Protein 7OOF (pdb70)

Sequence (226 aa):
FYTAPSTESKFTEVLSKAKLQYPTSTTVAFADDLLDGYAASYFYYLTSDLYMQFQVAGSSQRSELREMETSGDEAAWDCTGSTAHVASSAQIAIPVQEDGIEEVTILQVHDSDVTPVLRISWVSSSSITIDGVTSEDVVLATIRNGIDDSTATKTVLQAHTTSRTEFNINVQNNSSKLSITVDGTTELDEADDISQFDGSTCYFKAGAYNNNPTDTSANARIKMMYELEEWVDHH

InterPro domains:
  IPR013320 Concanavalin A-like lectin/glucanase domain superfamily [SSF49899] (37-242)
  IPR014895 Alginate lyase 2 [PF08787] (36-241)

Structure (mmCIF, N/CA/C/O backbone):
data_7OOF
#
_entry.id   7OOF
#
_cell.length_a   34.810
_cell.length_b   81.110
_cell.length_c   80.690
_cell.angle_alpha   90.000
_cell.angle_beta   90.000
_cell.angle_gamma   90.000
#
_symmetry.space_group_name_H-M   'P 21 21 21'
#
loop_
_entity.id
_entity.type
_entity.pdbx_description
1 polymer 'Alginate lyase (PL7)'
2 branched 'beta-D-mannopyranuronic acid-(1-4)-beta-D-mannopyranuronic acid-(1-4)-beta-D-mannopyranuronic acid'
3 non-polymer 'alpha-D-mannopyranuronic acid'
4 non-polymer 'TETRAETHYLENE GLYCOL'
5 water water
#
loop_
_atom_site.group_PDB
_atom_site.id
_atom_site.type_symbol
_atom_site.label_atom_id
_atom_site.label_alt_id
_atom_site.label_comp_id
_atom_site.label_asym_id
_atom_site.label_entity_id
_atom_site.label_seq_id
_atom_site.pdbx_PDB_ins_code
_atom_site.Cartn_x
_atom_site.Cartn_y
_atom_site.Cartn_z
_atom_site.occupancy
_atom_site.B_iso_or_equiv
_atom_site.auth_seq_id
_atom_site.auth_comp_id
_atom_site.auth_asym_id
_atom_site.auth_atom_id
_atom_site.pdbx_PDB_model_num
ATOM 1 N N . PHE A 1 2 ? -17.02809 15.61426 21.68839 1.000 67.69269 0 PHE A N 1
AT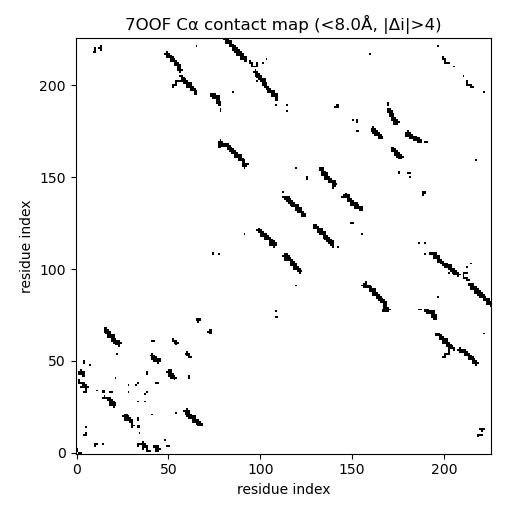OM 2 C CA . PHE A 1 2 ? -15.74633 15.43689 22.36296 1.000 58.82464 0 PHE A CA 1
ATOM 3 C C . PHE A 1 2 ? -14.74926 14.68258 21.48533 1.000 38.56987 0 PHE A C 1
ATOM 4 O O . PHE A 1 2 ? -13.82672 14.04786 21.99931 1.000 57.34131 0 PHE A O 1
ATOM 20 N N . TYR A 1 3 ? -14.92882 14.74178 20.16606 1.000 33.74188 23 TYR A N 1
ATOM 21 C CA . TYR A 1 3 ? -14.04375 14.05572 19.23670 1.000 28.07272 23 TYR A CA 1
ATOM 22 C C . TYR A 1 3 ? -12.98649 15.01493 18.70507 1.000 25.21319 23 TYR A C 1
ATOM 23 O O . TYR A 1 3 ? -13.28249 16.16733 18.36665 1.000 31.72833 23 TYR A O 1
ATOM 41 N N . THR A 1 4 ? -11.74735 14.52856 18.64079 1.000 21.51940 24 THR A N 1
ATOM 42 C CA . THR A 1 4 ? -10.63957 15.30150 18.09527 1.000 19.75168 24 THR A CA 1
ATOM 43 C C . THR A 1 4 ? -10.62429 15.13772 16.58463 1.000 19.46718 24 THR A C 1
AT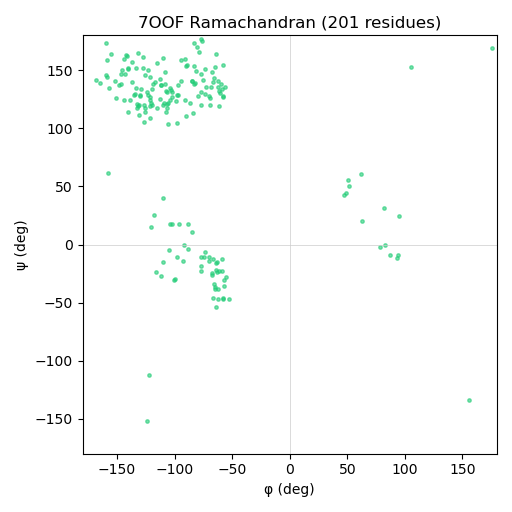OM 44 O O . THR A 1 4 ? -10.84854 14.03953 16.05659 1.000 17.46017 24 THR A O 1
ATOM 55 N N . ALA A 1 5 ? -10.33466 16.22254 15.87929 1.000 18.04214 25 ALA A N 1
ATOM 56 C CA . ALA A 1 5 ? -10.39853 16.22070 14.42238 1.000 15.68160 25 ALA A CA 1
ATOM 57 C C . ALA A 1 5 ? -9.11903 15.65287 13.80654 1.000 15.07242 25 ALA A C 1
ATOM 58 O O . ALA A 1 5 ? -8.01528 16.01766 14.21361 1.000 16.11281 25 ALA A O 1
ATOM 65 N N . PRO A 1 6 ? -9.23562 14.82324 12.77016 1.000 14.81502 26 PRO A N 1
ATOM 66 C CA . PRO A 1 6 ? -8.03675 14.42975 12.01825 1.000 14.30509 26 PRO A CA 1
ATOM 67 C C . PRO A 1 6 ? -7.23282 15.60587 11.48416 1.000 15.89877 26 PRO A C 1
ATOM 68 O O . PRO A 1 6 ? -6.00593 15.49677 11.34590 1.000 14.28086 26 PRO A O 1
ATOM 79 N N . SER A 1 7 ? -7.87922 16.74616 11.20762 1.000 14.43307 27 SER A N 1
ATOM 80 C CA . SER A 1 7 ? -7.15923 17.90761 10.70340 1.000 16.02788 27 SER A CA 1
ATOM 81 C C . SER A 1 7 ? -6.14000 18.44898 11.69298 1.000 16.31843 27 SER A C 1
ATOM 82 O O . SER A 1 7 ? -5.30494 19.26841 11.30168 1.000 16.88829 27 SER A O 1
ATOM 90 N N . THR A 1 8 ? -6.19856 18.05223 12.96644 1.000 15.54989 28 THR A N 1
ATOM 91 C CA . THR A 1 8 ? -5.18400 18.50119 13.90438 1.000 17.41004 28 THR A CA 1
ATOM 92 C C . THR A 1 8 ? -3.81691 17.88984 13.64547 1.000 16.72722 28 THR A C 1
ATOM 93 O O . THR A 1 8 ? -2.84637 18.33522 14.26469 1.000 18.92867 28 THR A O 1
ATOM 104 N N . GLU A 1 9 ? -3.71425 16.88442 12.78381 1.000 17.21356 29 GLU A N 1
ATOM 105 C CA . GLU A 1 9 ? -2.43819 16.26926 12.44874 1.000 16.81522 29 GLU A CA 1
ATOM 106 C C . GLU A 1 9 ? -2.03007 16.70105 11.05031 1.000 15.48847 29 GLU A C 1
ATOM 107 O O . GLU A 1 9 ? -2.75091 16.43719 10.08726 1.000 16.03803 29 GLU A O 1
ATOM 119 N N . SER A 1 10 ? -0.87089 17.33652 10.93997 1.000 15.84480 30 SER A N 1
ATOM 120 C CA . SER A 1 10 ? -0.43609 17.83664 9.64404 1.000 16.37495 30 SER A CA 1
ATOM 121 C C . SER A 1 10 ? -0.24533 16.73083 8.61808 1.000 15.82152 30 SER A C 1
ATOM 122 O O . SER A 1 10 ? -0.30993 17.01723 7.41828 1.000 15.28775 30 SER A O 1
ATOM 130 N N . LYS A 1 11 ? -0.01827 15.48281 9.05050 1.000 14.00840 31 LYS A N 1
ATOM 131 C CA . LYS A 1 11 ? 0.13990 14.38827 8.10175 1.000 13.85976 31 LYS A CA 1
ATOM 132 C C . LYS A 1 11 ? -1.12820 14.15210 7.31234 1.000 14.09955 31 LYS A C 1
ATOM 133 O O . LYS A 1 11 ? -1.06110 13.49573 6.25902 1.000 14.76345 31 LYS A O 1
ATOM 152 N N . PHE A 1 12 ? -2.26550 14.68490 7.76559 1.000 12.80217 32 PHE A N 1
ATOM 153 C CA . PHE A 1 12 ? -3.51149 14.55267 7.01918 1.000 12.19821 32 PHE A CA 1
ATOM 154 C C . PHE A 1 12 ? -3.93639 15.82019 6.28901 1.000 13.16452 32 PHE A C 1
ATOM 155 O O . PHE A 1 12 ? -4.91791 15.77512 5.54541 1.000 12.68548 32 PHE A O 1
ATOM 172 N N . THR A 1 13 ? -3.23749 16.94479 6.44587 1.000 12.42248 33 THR A N 1
ATOM 173 C CA . THR A 1 13 ? -3.73190 18.18759 5.85519 1.000 13.34920 33 THR A CA 1
ATOM 174 C C . THR A 1 13 ? -3.90033 18.05281 4.35113 1.000 14.39974 33 THR A C 1
ATOM 175 O O . THR A 1 13 ? -4.92213 18.46888 3.78464 1.000 13.20321 33 THR A O 1
ATOM 186 N N . GLU A 1 14 ? -2.89818 17.50859 3.68017 1.000 12.67240 34 GLU A N 1
ATOM 187 C CA . GLU A 1 14 ? -2.94586 17.48018 2.22447 1.000 13.42776 34 GLU A CA 1
ATOM 188 C C . GLU A 1 14 ? -4.06249 16.57880 1.70779 1.000 12.41246 34 GLU A C 1
ATOM 189 O O . GLU A 1 14 ? -4.80674 16.97070 0.80199 1.000 13.13566 34 GLU A O 1
ATOM 201 N N . VAL A 1 15 ? -4.20379 15.36929 2.24967 1.000 12.15598 35 VAL A N 1
ATOM 202 C CA . VAL A 1 15 ? -5.25307 14.49591 1.74389 1.000 12.30694 35 VAL A CA 1
ATOM 203 C C . VAL A 1 15 ? -6.62748 15.07552 2.03688 1.000 11.65934 35 VAL A C 1
ATOM 204 O O . VAL A 1 15 ? -7.53717 14.97076 1.20768 1.000 12.46794 35 VAL A O 1
ATOM 217 N N . LEU A 1 16 ? -6.81240 15.68971 3.20639 1.000 11.57027 36 LEU A N 1
ATOM 218 C CA . LEU A 1 16 ? -8.10482 16.29136 3.52136 1.000 12.69044 36 LEU A CA 1
ATOM 219 C C . LEU A 1 16 ? -8.42265 17.45282 2.59933 1.000 12.41210 36 LEU A C 1
ATOM 220 O O . LEU A 1 16 ? -9.58864 17.65336 2.23357 1.000 12.98632 36 LEU A O 1
ATOM 236 N N . SER A 1 17 ? -7.40889 18.23457 2.21581 1.000 13.41887 37 SER A N 1
ATOM 237 C CA . SER A 1 17 ? -7.57655 19.29582 1.23514 1.000 12.69963 37 SER A CA 1
ATOM 238 C C . SER A 1 17 ? -7.97798 18.72796 -0.11414 1.000 13.38436 37 SER A C 1
ATOM 239 O O . SER A 1 17 ? -8.54213 19.44822 -0.94843 1.000 14.15399 37 SER A O 1
ATOM 247 N N . LYS A 1 18 ? -7.64778 17.45667 -0.35214 1.000 12.02845 38 LYS A N 1
ATOM 248 C CA . LYS A 1 18 ? -7.94006 16.73873 -1.58098 1.000 12.86925 38 LYS A CA 1
ATOM 249 C C . LYS A 1 18 ? -9.00056 15.66928 -1.35506 1.000 11.60499 38 LYS A C 1
ATOM 250 O O . LYS A 1 18 ? -8.93461 14.59273 -1.95577 1.000 12.21629 38 LYS A O 1
ATOM 269 N N . ALA A 1 19 ? -10.01380 15.97478 -0.55366 1.000 12.09652 39 ALA A N 1
ATOM 270 C CA . ALA A 1 19 ? -11.04669 14.99556 -0.26707 1.000 11.31880 39 ALA A CA 1
ATOM 271 C C . ALA A 1 19 ? -12.34269 15.67109 0.12325 1.000 11.99167 39 ALA A C 1
ATOM 272 O O . ALA A 1 19 ? -12.36464 16.84954 0.48838 1.000 13.20689 39 ALA A O 1
ATOM 279 N N . LYS A 1 20 ? -13.41508 14.89674 0.07301 1.000 12.73543 40 LYS A N 1
ATOM 280 C CA . LYS A 1 20 ? -14.63942 15.19368 0.79302 1.000 11.23009 40 LYS A CA 1
ATOM 281 C C . LYS A 1 20 ? -15.07718 13.90789 1.47569 1.000 13.44105 40 LYS A C 1
ATOM 282 O O . LYS A 1 20 ? -14.80210 12.81278 0.98080 1.000 13.89220 40 LYS A O 1
ATOM 301 N N . LEU A 1 21 ? -15.78346 14.04063 2.59061 1.000 12.48826 41 LEU A N 1
ATOM 302 C CA . LEU A 1 21 ? -16.22573 12.90559 3.39012 1.000 12.67662 41 LEU A CA 1
ATOM 303 C C . LEU A 1 21 ? -17.69462 12.62339 3.12228 1.000 12.62251 41 LEU A C 1
ATOM 304 O O . LEU A 1 21 ? -18.54763 13.51879 3.25433 1.000 13.67335 41 LEU A O 1
ATOM 320 N N . GLN A 1 22 ? -17.98928 11.37337 2.77073 1.000 13.52087 42 GLN A N 1
ATOM 321 C CA . GLN A 1 22 ? -19.33995 10.89016 2.53617 1.000 14.96947 42 GLN A CA 1
ATOM 322 C C . GLN A 1 22 ? -19.75777 9.99958 3.69839 1.000 1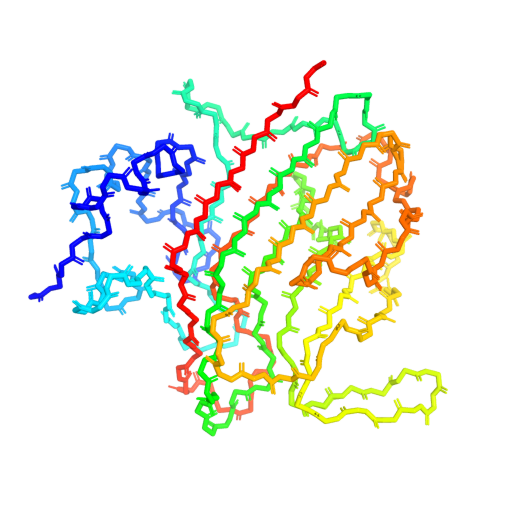5.96553 42 GLN A C 1
ATOM 323 O O . GLN A 1 22 ? -19.01748 9.08304 4.08417 1.000 15.92166 42 GLN A O 1
ATOM 337 N N . TYR A 1 23 ? -20.94871 10.25914 4.23912 1.000 15.23262 43 TYR A N 1
ATOM 338 C CA . TYR A 1 23 ? -21.50918 9.44966 5.32557 1.000 15.91009 43 TYR A CA 1
ATOM 339 C C . TYR A 1 23 ? -22.98919 9.76329 5.43255 1.000 19.42896 43 TYR A C 1
ATOM 340 O O . TYR A 1 23 ? -23.35619 10.94111 5.32608 1.000 20.89832 43 TYR A O 1
ATOM 358 N N . PRO A 1 24 ? -23.86234 8.77225 5.64565 1.000 19.10900 44 PRO A N 1
ATOM 359 C CA . PRO A 1 24 ? -23.59005 7.33253 5.65789 1.000 18.50827 44 PRO A CA 1
ATOM 360 C C . PRO A 1 24 ? -23.79965 6.70658 4.28976 1.000 21.01015 44 PRO A C 1
ATOM 361 O O . PRO A 1 24 ? -23.64199 5.50687 4.12651 1.000 21.13988 44 PRO A O 1
ATOM 372 N N . THR A 1 25 ? -24.19673 7.50856 3.30162 1.000 23.07142 45 THR A N 1
ATOM 373 C CA . THR A 1 25 ? -24.36057 7.01858 1.93679 1.000 25.15682 45 THR A CA 1
ATOM 374 C C . THR A 1 25 ? -23.48650 7.90058 1.06152 1.000 21.35058 45 THR A C 1
ATOM 375 O O . THR A 1 25 ? -22.49193 8.43360 1.54206 1.000 22.19415 45 THR A O 1
ATOM 386 N N . SER A 1 26 ? -23.85927 8.07543 -0.20444 1.000 26.47587 46 SER A N 1
ATOM 387 C CA . SER A 1 26 ? -23.02810 8.81479 -1.14650 1.000 27.03081 46 SER A CA 1
ATOM 388 C C . SER A 1 26 ? -23.05389 10.32381 -0.92347 1.000 29.31427 46 SER A C 1
ATOM 389 O O . SER A 1 26 ? -22.24226 11.02585 -1.52998 1.000 32.67585 46 SER A O 1
ATOM 397 N N . THR A 1 27 ? -23.95396 10.83435 -0.09065 1.000 24.21202 47 THR A N 1
ATOM 398 C CA . THR A 1 27 ? -24.06041 12.27453 0.11991 1.000 23.35052 47 THR A CA 1
ATOM 399 C C . THR A 1 27 ? -22.88587 12.80601 0.93936 1.000 22.10359 47 THR A C 1
ATOM 400 O O . THR A 1 27 ? -22.47054 12.21149 1.93735 1.000 18.91462 47 THR A O 1
ATOM 411 N N . THR A 1 28 ? -22.33234 13.93382 0.50436 1.000 17.43612 48 THR A N 1
ATOM 412 C CA . THR A 1 28 ? -21.21361 14.53908 1.21151 1.000 16.04039 48 THR A CA 1
ATOM 413 C C . THR A 1 28 ? -21.68027 15.19431 2.50699 1.000 17.92431 48 THR A C 1
ATOM 414 O O . THR A 1 28 ? -22.64790 15.96361 2.50768 1.000 19.90186 48 THR A O 1
ATOM 425 N N . VAL A 1 29 ? -21.00170 14.87305 3.61066 1.000 14.01790 49 VAL A N 1
ATOM 426 C CA . VAL A 1 29 ? -21.25104 15.53931 4.88297 1.000 15.31391 49 VAL A CA 1
ATOM 427 C C . VAL A 1 29 ? -20.21722 16.62317 5.14534 1.000 14.90446 49 VAL A C 1
ATOM 428 O O . VAL A 1 29 ? -20.53670 17.61711 5.80902 1.000 16.34953 49 VAL A O 1
ATOM 441 N N . ALA A 1 30 ? -18.99410 16.46737 4.64432 1.000 14.29020 50 ALA A N 1
ATOM 442 C CA . ALA A 1 30 ? -17.96516 17.47395 4.88767 1.000 14.56851 50 ALA A CA 1
ATOM 443 C C . ALA A 1 30 ? -17.08894 17.60384 3.65793 1.000 13.72509 50 ALA A C 1
ATOM 444 O O . ALA A 1 30 ? -16.49887 16.61910 3.19952 1.000 14.28388 50 ALA A O 1
ATOM 451 N N . PHE A 1 31 ? -16.98677 18.81402 3.14017 1.000 13.32011 51 PHE A N 1
ATOM 452 C CA . PHE A 1 31 ? -16.07851 19.14580 2.05814 1.000 13.22590 51 PHE A CA 1
ATOM 453 C C . PHE A 1 31 ? -14.68650 19.42915 2.62438 1.000 14.40965 51 PHE A C 1
ATOM 454 O O . PHE A 1 31 ? -14.47512 19.46218 3.84188 1.000 14.41637 51 PHE A O 1
ATOM 471 N N . ALA A 1 32 ? -13.72269 19.61740 1.72607 1.000 13.26045 52 ALA A N 1
ATOM 472 C CA . ALA A 1 32 ? -12.34587 19.82890 2.16525 1.000 13.73009 52 ALA A CA 1
ATOM 473 C C . ALA A 1 32 ? -12.26334 20.95042 3.19333 1.000 15.45684 52 ALA A C 1
ATOM 474 O O . ALA A 1 32 ? -11.59727 20.80305 4.22748 1.000 15.96759 52 ALA A O 1
ATOM 481 N N . ASP A 1 33 ? -12.91350 22.08790 2.93342 1.000 15.57145 53 ASP A N 1
ATOM 482 C CA . ASP A 1 33 ? -12.79695 23.20304 3.87936 1.000 15.84069 53 ASP A CA 1
ATOM 483 C C . ASP A 1 33 ? -13.36803 22.82733 5.24148 1.000 16.97863 53 ASP A C 1
ATOM 484 O O . ASP A 1 33 ? -12.80839 23.20416 6.28241 1.000 18.79081 53 ASP A O 1
ATOM 493 N N . ASP A 1 34 ? -14.47043 22.07853 5.25641 1.000 17.33063 54 ASP A N 1
ATOM 494 C CA . ASP A 1 34 ? -15.05219 21.60598 6.51142 1.000 15.75719 54 ASP A CA 1
ATOM 495 C C . ASP A 1 34 ? -14.07804 20.68755 7.23834 1.000 15.34840 54 ASP A C 1
ATOM 496 O O . ASP A 1 34 ? -13.88498 20.79871 8.45885 1.000 16.25585 54 ASP A O 1
ATOM 505 N N . LEU A 1 35 ? -13.49300 19.73882 6.51014 1.000 14.04681 55 LEU A N 1
ATOM 506 C CA . LEU A 1 35 ? -12.52259 18.81782 7.09983 1.000 13.86886 55 LEU A CA 1
ATOM 507 C C . LEU A 1 35 ? -11.34724 19.57448 7.70688 1.000 15.97018 55 LEU A C 1
ATOM 508 O O . LEU A 1 35 ? -10.92365 19.28214 8.83529 1.000 16.50107 55 LEU A O 1
ATOM 524 N N . LEU A 1 36 ? -10.80951 20.55122 6.97435 1.000 16.20034 56 LEU A N 1
ATOM 525 C CA . LEU A 1 36 ? -9.64561 21.29381 7.43466 1.000 15.86831 56 LEU A CA 1
ATOM 526 C C . LEU A 1 36 ? -9.97898 22.15609 8.63806 1.000 19.23197 56 LEU A C 1
ATOM 527 O O . LEU A 1 36 ? -9.07445 22.52097 9.40544 1.000 21.12925 56 LEU A O 1
ATOM 543 N N . ASP A 1 37 ? -11.24826 22.52762 8.80746 1.000 17.98858 57 ASP A N 1
ATOM 544 C CA . ASP A 1 37 ? -11.70858 23.34938 9.91825 1.000 19.14256 57 ASP A CA 1
ATOM 545 C C . ASP A 1 37 ? -12.09113 22.52672 11.13817 1.000 21.49541 57 ASP A C 1
ATOM 546 O O . ASP A 1 37 ? -12.79347 23.03358 12.01959 1.000 26.22238 57 ASP A O 1
ATOM 555 N N . GLY A 1 38 ? -11.64933 21.28518 11.21817 1.000 18.34009 58 GLY A N 1
ATOM 556 C CA . GLY A 1 38 ? -11.81183 20.50737 12.42316 1.000 21.71909 58 GLY A CA 1
ATOM 557 C C . GLY A 1 38 ? -13.02357 19.60962 12.45750 1.000 17.76042 58 GLY A C 1
ATOM 558 O O . GLY A 1 38 ? -13.49164 19.29558 13.55362 1.000 19.60982 58 GLY A O 1
ATOM 562 N N . TYR A 1 39 ? -13.55623 19.20136 11.31439 1.000 17.55172 59 TYR A N 1
ATOM 563 C CA . TYR A 1 39 ? -14.69523 18.29019 11.31308 1.000 17.30631 59 TYR A CA 1
ATOM 564 C C . TYR A 1 39 ? -14.33727 17.00620 12.04310 1.000 17.23469 59 TYR A C 1
ATOM 565 O O . TYR A 1 39 ? -13.29042 16.40131 11.78811 1.000 17.37038 59 TYR A O 1
ATOM 583 N N . ALA A 1 40 ? -15.23824 16.56807 12.91575 1.000 16.47224 60 ALA A N 1
ATOM 584 C CA . ALA A 1 40 ? -15.06361 15.33779 13.67048 1.000 18.43696 60 ALA A CA 1
ATOM 585 C C . ALA A 1 40 ? -16.42188 14.86088 14.15225 1.000 20.22552 60 ALA A C 1
ATOM 586 O O . ALA A 1 40 ? -17.27998 15.66419 14.52499 1.000 21.40680 60 ALA A O 1
ATOM 593 N N . ALA A 1 41 ? -16.59346 13.54650 14.17234 1.000 18.99698 61 ALA A N 1
ATOM 594 C CA . ALA A 1 41 ? -17.84275 12.91905 14.58535 1.000 20.19480 61 ALA A CA 1
ATOM 595 C C . ALA A 1 41 ? -17.52600 11.47764 14.96220 1.000 19.54063 61 ALA A C 1
ATOM 596 O O . ALA A 1 41 ? -16.41232 10.99612 14.73176 1.000 18.47332 61 ALA A O 1
ATOM 603 N N . SER A 1 42 ? -18.53159 10.77057 15.49632 1.000 20.26451 62 SER A N 1
ATOM 604 C CA . SER A 1 42 ? -18.31356 9.38608 15.90898 1.000 20.78393 62 SER A CA 1
ATOM 605 C C . SER A 1 42 ? -17.81639 8.54278 14.73973 1.000 19.03642 62 SER A C 1
ATOM 606 O O . SER A 1 42 ? -17.07230 7.57588 14.94479 1.000 21.02362 62 SER A O 1
ATOM 614 N N . TYR A 1 43 ? -18.22496 8.89086 13.52252 1.000 18.03526 63 TYR A N 1
ATOM 615 C CA . TYR A 1 43 ? -17.88509 8.14296 12.31748 1.000 17.64434 63 TYR A CA 1
ATOM 616 C C . TYR A 1 43 ? -16.57451 8.57821 11.67673 1.000 15.66666 63 TYR A C 1
ATOM 617 O O . TYR A 1 43 ? -16.15449 7.96383 10.68108 1.000 16.21819 63 TYR A O 1
ATOM 635 N N . PHE A 1 44 ? -15.91634 9.62033 12.20860 1.000 14.73385 64 PHE A N 1
ATOM 636 C CA . PHE A 1 44 ? -14.70004 10.17507 11.59608 1.000 14.28193 64 PHE A CA 1
ATOM 637 C C . PHE A 1 44 ? -13.98537 11.00847 12.65834 1.000 14.08849 64 PHE A C 1
ATOM 638 O O . PHE A 1 44 ? -14.37799 12.15479 12.90601 1.000 14.54365 64 PHE A O 1
ATOM 655 N N A TYR A 1 45 ? -12.94327 10.44153 13.26578 0.635 14.52740 65 TYR A N 1
ATOM 656 N N B TYR A 1 45 ? -12.94515 10.44659 13.27151 0.365 14.54577 65 TYR A N 1
ATOM 657 C CA A TYR A 1 45 ? -12.22446 11.18166 14.29484 0.635 14.98723 65 TYR A CA 1
ATOM 658 C CA B TYR A 1 45 ? -12.21313 11.20769 14.27732 0.365 15.02248 65 TYR A CA 1
ATOM 659 C C A TYR A 1 45 ? -10.81092 10.64681 14.45763 0.635 12.78752 65 TYR A C 1
ATOM 660 C C B TYR A 1 45 ? -10.79267 10.68154 14.40980 0.365 12.79636 65 TYR A C 1
ATOM 661 O O A TYR A 1 45 ? -10.46965 9.57325 13.95998 0.635 13.99848 65 TYR A O 1
ATOM 662 O O B TYR A 1 45 ? -10.42564 9.65526 13.83397 0.365 14.07884 65 TYR A O 1
ATOM 697 N N . LEU A 1 46 ? -9.99898 11.42067 15.17892 1.000 15.15791 66 LEU A N 1
ATOM 698 C CA . LEU A 1 46 ? -8.60498 11.10239 15.45030 1.000 14.47616 66 LEU A CA 1
ATOM 699 C C . LEU A 1 46 ? -8.49615 10.41681 16.80660 1.000 16.16574 66 LEU A C 1
ATOM 700 O O . LEU A 1 46 ? -8.93182 10.97006 17.82400 1.000 16.85554 66 LEU A O 1
ATOM 716 N N . THR A 1 47 ? -7.87874 9.23793 16.81964 1.000 15.23527 67 THR A N 1
ATOM 717 C CA . THR A 1 47 ? -7.67576 8.50511 18.06455 1.000 14.42329 67 THR A CA 1
ATOM 718 C C . THR A 1 47 ? -6.47656 9.06500 18.82425 1.000 15.76486 67 THR A C 1
ATOM 719 O O . THR A 1 47 ? -5.68737 9.85632 18.29634 1.000 15.62237 67 THR A O 1
ATOM 730 N N . SER A 1 48 ? -6.31816 8.61841 20.07664 1.000 16.98289 68 SER A N 1
ATOM 731 C CA . SER A 1 48 ? -5.27449 9.19272 20.92172 1.000 17.38791 68 SER A CA 1
ATOM 732 C C . SER A 1 48 ? -3.87558 8.84055 20.42699 1.000 16.88873 68 SER A C 1
ATOM 733 O O . SER A 1 48 ? -2.91949 9.57046 20.72461 1.000 19.81278 68 SER A O 1
ATOM 741 N N . ASP A 1 49 ? -3.72469 7.71789 19.71988 1.000 15.71466 69 ASP A N 1
ATOM 742 C CA . ASP A 1 49 ? -2.46734 7.33247 19.08111 1.000 15.55926 69 ASP A CA 1
ATOM 743 C C . ASP A 1 49 ? -2.39772 7.71711 17.59939 1.000 16.16123 69 ASP A C 1
ATOM 744 O O . ASP A 1 49 ? -1.56726 7.17768 16.86856 1.000 16.17591 69 ASP A O 1
ATOM 753 N N . LEU A 1 50 ? -3.25600 8.63410 17.16157 1.000 13.83284 70 LEU A N 1
ATOM 754 C CA . LEU A 1 50 ? -3.05982 9.42835 15.94732 1.000 14.42384 70 LEU A CA 1
ATOM 755 C C . LEU A 1 50 ? -3.47018 8.69428 14.67524 1.000 14.45400 70 LEU A C 1
ATOM 756 O O . LEU A 1 50 ? -2.93378 8.96540 13.58972 1.000 14.67099 70 LEU A O 1
ATOM 772 N N . TYR A 1 51 ? -4.46000 7.82368 14.78728 1.000 13.45149 71 TYR A N 1
ATOM 773 C CA . TYR A 1 51 ? -5.13766 7.25232 13.63125 1.000 12.64329 71 TYR A CA 1
ATOM 774 C C . TYR A 1 51 ? -6.39093 8.04071 13.28085 1.000 12.17846 71 TYR A C 1
ATOM 775 O O . TYR A 1 51 ? -7.12429 8.50075 14.15499 1.000 14.56045 71 TYR A O 1
ATOM 793 N N . MET A 1 52 ? -6.62383 8.19899 11.97813 1.000 13.11451 72 MET A N 1
ATOM 794 C CA . MET A 1 52 ? -7.89997 8.67496 11.47226 1.000 13.61120 72 MET A CA 1
ATOM 795 C C . MET A 1 52 ? -8.80980 7.46358 11.37683 1.000 13.35592 72 MET A C 1
ATOM 796 O O . MET A 1 52 ? -8.56096 6.54220 10.58473 1.000 14.06296 72 MET A O 1
ATOM 810 N N . GLN A 1 53 ? -9.85146 7.43846 12.20331 1.000 13.09807 73 GLN A N 1
ATOM 811 C CA . GLN A 1 53 ? -10.72945 6.28160 12.31005 1.000 13.28189 73 GLN A CA 1
ATOM 812 C C . GLN A 1 53 ? -12.07430 6.56268 11.65922 1.000 13.42860 73 GLN A C 1
ATOM 813 O O . GLN A 1 53 ? -12.71352 7.58147 11.94692 1.000 13.98001 73 GLN A O 1
ATOM 827 N N . PHE A 1 54 ? -12.50551 5.62259 10.83656 1.000 12.59822 74 PHE A N 1
ATOM 828 C CA . PHE A 1 54 ? -13.80544 5.60405 10.18645 1.000 13.07562 74 PHE A CA 1
ATOM 829 C C . PHE A 1 54 ? -14.65375 4.51120 10.81766 1.000 13.81634 74 PHE A C 1
ATOM 830 O O . PHE A 1 54 ? -14.16278 3.40984 11.05412 1.000 14.07824 74 PHE A O 1
ATOM 847 N N . GLN A 1 55 ? -15.93443 4.79501 11.05539 1.000 13.91987 75 GLN A N 1
ATOM 848 C CA . GLN A 1 55 ? -16.83116 3.81382 11.66419 1.000 15.58389 75 GLN A CA 1
ATOM 849 C C . GLN A 1 55 ? -18.24627 4.02111 11.13217 1.000 15.84825 75 GLN A C 1
ATOM 850 O O . GLN A 1 55 ? -18.70130 5.16333 11.02267 1.000 17.58325 75 GLN A O 1
ATOM 864 N N . VAL A 1 56 ? -18.94953 2.93011 10.81186 1.000 15.59407 76 VAL A N 1
ATOM 865 C CA . VAL A 1 56 ? -20.28683 3.02634 10.22899 1.000 16.23414 76 VAL A CA 1
ATOM 866 C C . VAL A 1 56 ? -21.01421 1.70607 10.45272 1.000 16.06676 76 VAL A C 1
ATOM 867 O O . VAL A 1 56 ? -20.40846 0.63275 10.41446 1.000 16.63089 76 VAL A O 1
ATOM 880 N N . ALA A 1 57 ? -22.32625 1.79340 10.65127 1.000 16.20769 77 ALA A N 1
ATOM 881 C CA . ALA A 1 57 ? -23.19378 0.63628 10.74992 1.000 17.39864 77 ALA A CA 1
ATOM 882 C C . ALA A 1 57 ? -24.17493 0.63628 9.58224 1.000 18.34015 77 ALA A C 1
ATOM 883 O O . ALA A 1 57 ? -24.47097 1.68275 8.97853 1.000 18.66074 77 ALA A O 1
ATOM 890 N N . GLY A 1 58 ? -24.67152 -0.55069 9.25481 1.000 17.38209 78 GLY A N 1
ATOM 891 C CA . GLY A 1 58 ? -25.74544 -0.66190 8.28235 1.000 18.92573 78 GLY A CA 1
ATOM 892 C C . GLY A 1 58 ? -25.26849 -1.18416 6.93088 1.000 17.01197 78 GLY A C 1
ATOM 893 O O . GLY A 1 58 ? -24.11602 -0.99405 6.52197 1.000 17.50303 78 GLY A O 1
ATOM 897 N N . SER A 1 59 ? -26.18563 -1.83129 6.21117 1.000 18.86969 79 SER A N 1
ATOM 898 C CA . SER A 1 59 ? -25.83370 -2.47690 4.95207 1.000 19.73886 79 SER A CA 1
ATOM 899 C C . SER A 1 59 ? -25.50355 -1.44662 3.88105 1.000 19.39996 79 SER A C 1
ATOM 900 O O . SER A 1 59 ? -26.29969 -0.54682 3.59527 1.000 18.81150 79 SER A O 1
ATOM 908 N N . SER A 1 60 ? -24.32711 -1.58333 3.27137 1.000 16.66365 80 SER A N 1
ATOM 909 C CA . SER A 1 60 ? -23.87047 -0.72276 2.19144 1.000 18.26880 80 SER A CA 1
ATOM 910 C C . SER A 1 60 ? -23.72485 0.71739 2.62218 1.000 17.97248 80 SER A C 1
ATOM 911 O O . SER A 1 60 ? -23.70301 1.60424 1.78095 1.000 21.08187 80 SER A O 1
ATOM 919 N N . GLN A 1 61 ? -23.60199 0.97235 3.91221 1.000 15.45853 81 GLN A N 1
ATOM 920 C CA . GLN A 1 61 ? -23.34337 2.31391 4.41100 1.000 15.66830 81 GLN A CA 1
ATOM 921 C C . GLN A 1 61 ? -21.84010 2.52621 4.51484 1.000 15.53943 81 GLN A C 1
ATOM 922 O O . GLN A 1 61 ? -21.05367 1.57449 4.56035 1.000 14.94098 81 GLN A O 1
ATOM 936 N N . ARG A 1 62 ? -21.43958 3.79372 4.54984 1.000 14.76625 82 ARG A N 1
ATOM 937 C CA . ARG A 1 62 ? -20.03774 4.14177 4.41842 1.000 14.18996 82 ARG A CA 1
ATOM 938 C C . ARG A 1 62 ? -19.70533 5.36573 5.26125 1.000 13.57160 82 ARG A C 1
ATOM 939 O O . ARG A 1 62 ? -20.55023 6.23047 5.51477 1.000 15.38298 82 ARG A O 1
ATOM 960 N N . SER A 1 63 ? -18.45492 5.40735 5.71255 1.000 12.41938 83 SER A N 1
ATOM 961 C CA . SER A 1 63 ? -17.79012 6.63395 6.13030 1.000 14.33657 83 SER A CA 1
ATOM 962 C C . SER A 1 63 ? -16.50416 6.65404 5.32226 1.000 13.94601 83 SER A C 1
ATOM 963 O O . SER A 1 63 ? -15.59410 5.87049 5.58898 1.000 12.69874 83 SER A O 1
ATOM 971 N N . GLU A 1 64 ? -16.43911 7.50412 4.29499 1.000 12.93845 84 GLU A N 1
ATOM 972 C CA . GLU A 1 64 ? -15.40797 7.36227 3.28396 1.000 12.40484 84 GLU A CA 1
ATOM 973 C C . GLU A 1 64 ? -14.98277 8.71403 2.74311 1.000 13.59903 84 GLU A C 1
ATOM 974 O O . GLU A 1 64 ? -15.82877 9.55882 2.44365 1.000 13.86716 84 GLU A O 1
ATOM 986 N N . LEU A 1 65 ? -13.67801 8.88170 2.56513 1.000 11.62040 85 LEU A N 1
ATOM 987 C CA . LEU A 1 65 ? -13.14155 10.01559 1.82638 1.000 11.30362 85 LEU A CA 1
ATOM 988 C C . LEU A 1 65 ? -13.15121 9.69716 0.33831 1.000 11.98993 85 LEU A C 1
ATOM 989 O O . LEU A 1 65 ? -12.86220 8.57247 -0.07762 1.000 12.51867 85 LEU A O 1
ATOM 1005 N N . ARG A 1 66 ? -13.48406 10.69814 -0.45091 1.000 11.78970 86 ARG A N 1
ATOM 1006 C CA . ARG A 1 66 ? -13.58151 10.62171 -1.90074 1.000 11.92456 86 ARG A CA 1
ATOM 1007 C C . ARG A 1 66 ? -12.61922 11.65519 -2.47393 1.000 12.01444 86 ARG A C 1
ATOM 1008 O O . ARG A 1 66 ? -12.67240 12.82999 -2.09773 1.000 11.74631 86 ARG A O 1
ATOM 1029 N N . GLU A 1 67 ? -11.73253 11.23517 -3.37108 1.000 11.52566 87 GLU A N 1
ATOM 1030 C CA . GLU A 1 67 ? -10.66586 12.09171 -3.88063 1.000 11.75975 87 GLU A CA 1
ATOM 1031 C C . GLU A 1 67 ? -11.20480 13.32351 -4.60527 1.000 11.98666 87 GLU A C 1
ATOM 1032 O O . GLU A 1 67 ? -12.07712 13.23707 -5.48110 1.000 12.17008 87 GLU A O 1
ATOM 1044 N N . MET A 1 68 ? -10.64447 14.47434 -4.25057 1.000 11.57263 88 MET A N 1
ATOM 1045 C CA . MET A 1 68 ? -10.96819 15.75808 -4.84675 1.000 12.30208 88 MET A CA 1
ATOM 1046 C C . MET A 1 68 ? -9.69702 16.46302 -5.31043 1.000 13.00892 88 MET A C 1
ATOM 1047 O O . MET A 1 68 ? -8.59787 16.16009 -4.85977 1.000 15.17190 88 MET A O 1
ATOM 1061 N N . GLU A 1 69 ? -9.86977 17.42930 -6.19958 1.000 14.17309 89 GLU A N 1
ATOM 1062 C CA . GLU A 1 69 ? -8.81193 18.36123 -6.56349 1.000 14.94821 89 GLU A CA 1
ATOM 1063 C C . GLU A 1 69 ? -8.89322 19.56759 -5.63162 1.000 16.28473 89 GLU A C 1
ATOM 1064 O O . GLU A 1 69 ? -9.96546 19.91082 -5.11837 1.000 15.92373 89 GLU A O 1
ATOM 1076 N N . THR A 1 70 ? -7.75056 20.22477 -5.43271 1.000 17.07770 90 THR A N 1
ATOM 1077 C CA . THR A 1 70 ? -7.73408 21.42655 -4.59846 1.000 18.57228 90 THR A CA 1
ATOM 1078 C C . THR A 1 70 ? -8.56711 22.55400 -5.19696 1.000 20.06113 90 THR A C 1
ATOM 1079 O O . THR A 1 70 ? -8.98265 23.45720 -4.46880 1.000 23.80213 90 THR A O 1
ATOM 1090 N N . SER A 1 71 ? -8.80806 22.53197 -6.50474 1.000 18.30232 91 SER A N 1
ATOM 1091 C CA . SER A 1 71 ? -9.67350 23.50716 -7.16179 1.000 22.57319 91 SER A CA 1
ATOM 1092 C C . SER A 1 71 ? -11.13251 23.38622 -6.74266 1.000 21.58626 91 SER A C 1
ATOM 1093 O O . SER A 1 71 ? -11.92178 24.27834 -7.07420 1.000 25.20800 91 SER A O 1
ATOM 1101 N N . GLY A 1 72 ? -11.50877 22.30439 -6.06119 1.000 20.01507 92 GLY A N 1
ATOM 1102 C CA . GLY A 1 72 ? -12.89031 21.97631 -5.79681 1.000 20.86552 92 GLY A CA 1
ATOM 1103 C C . GLY A 1 72 ? -13.52012 21.05923 -6.82254 1.000 19.47280 92 GLY A C 1
ATOM 1104 O O . GLY A 1 72 ? -14.66211 20.61661 -6.61776 1.000 20.04118 92 GLY A O 1
ATOM 1108 N N . ASP A 1 73 ? -12.85618 20.83301 -7.95051 1.000 19.54921 93 ASP A N 1
ATOM 1109 C CA . ASP A 1 73 ? -13.33140 19.84203 -8.91095 1.000 17.45120 93 ASP A CA 1
ATOM 1110 C C . ASP A 1 73 ? -13.23620 18.45044 -8.29294 1.000 16.68574 93 ASP A C 1
ATOM 1111 O O . ASP A 1 73 ? -12.30156 18.13363 -7.55194 1.000 15.85322 93 ASP A O 1
ATOM 1120 N N . GLU A 1 74 ? -14.21161 17.60283 -8.59776 1.000 15.50877 94 GLU A N 1
ATOM 1121 C CA . GLU A 1 74 ? -14.05849 16.19366 -8.30133 1.000 13.84235 94 GLU A CA 1
ATOM 1122 C C . GLU A 1 74 ? -12.88875 15.63913 -9.09278 1.000 14.01891 94 GLU A C 1
ATOM 1123 O O . GLU A 1 74 ? -12.67827 16.00008 -10.25528 1.000 15.87488 94 GLU A O 1
ATOM 1135 N N . ALA A 1 75 ? -12.12202 14.75846 -8.46758 1.000 12.86901 95 ALA A N 1
ATOM 1136 C CA . ALA A 1 75 ? -11.14950 14.00468 -9.23734 1.000 14.39320 95 ALA A CA 1
ATOM 1137 C C . ALA A 1 75 ? -11.88280 13.15595 -10.26509 1.000 13.76002 95 ALA A C 1
ATOM 1138 O O . ALA A 1 75 ? -12.88457 12.51795 -9.95133 1.000 14.09059 95 ALA A O 1
ATOM 1145 N N . ALA A 1 76 ? -11.36315 13.15846 -11.48820 1.000 14.76932 96 ALA A N 1
ATOM 1146 C CA . ALA A 1 76 ? -11.94294 12.44577 -12.61658 1.000 13.66939 96 ALA A CA 1
ATOM 1147 C C . ALA A 1 76 ? -10.84189 12.23008 -13.64179 1.000 14.81574 96 ALA A C 1
ATOM 1148 O O . ALA A 1 76 ? -10.90420 12.74709 -14.77165 1.000 18.07206 96 ALA A O 1
ATOM 1155 N N . TRP A 1 77 ? -9.80900 11.49886 -13.23037 1.000 14.00029 97 TRP A N 1
ATOM 1156 C CA . TRP A 1 77 ? -8.67422 11.25688 -14.09661 1.000 14.51553 97 TRP A CA 1
ATOM 1157 C C . TRP A 1 77 ? -8.95984 10.08851 -15.03286 1.000 14.87999 97 TRP A C 1
ATOM 1158 O O . TRP A 1 77 ? -9.76209 9.20191 -14.73886 1.000 15.15051 97 TRP A O 1
ATOM 1179 N N . ASP A 1 78 ? -8.30824 10.09612 -16.18296 1.000 17.07934 98 ASP A N 1
ATOM 1180 C CA . ASP A 1 78 ? -8.51675 9.03493 -17.16521 1.000 17.54249 98 ASP A CA 1
ATOM 1181 C C . ASP A 1 78 ? -8.09636 7.71143 -16.54453 1.000 15.80112 98 ASP A C 1
ATOM 1182 O O . ASP A 1 78 ? -6.93721 7.54187 -16.18551 1.000 16.15852 98 ASP A O 1
ATOM 1191 N N . CYS A 1 79 ? -9.02744 6.76000 -16.42840 1.000 15.64251 99 CYS A N 1
ATOM 1192 C CA . CYS A 1 79 ? -8.72949 5.52340 -15.70087 1.000 14.18545 99 CYS A CA 1
ATOM 1193 C C . CYS A 1 79 ? -7.51497 4.79718 -16.26642 1.000 16.57579 99 CYS A C 1
ATOM 1194 O O . CYS A 1 79 ? -6.77157 4.15137 -15.51754 1.000 16.53698 99 CYS A O 1
ATOM 1202 N N . THR A 1 80 ? -7.32329 4.84467 -17.58240 1.000 17.11246 100 THR A N 1
ATOM 1203 C CA . THR A 1 80 ? -6.25997 4.09235 -18.24054 1.000 17.36832 100 THR A CA 1
ATOM 1204 C C . THR A 1 80 ? -5.25742 5.00214 -18.93627 1.000 17.90875 100 THR A C 1
ATOM 1205 O O . THR A 1 80 ? -4.56479 4.56625 -19.86016 1.000 21.50553 100 THR A O 1
ATOM 1216 N N . GLY A 1 81 ? -5.13551 6.24690 -18.47684 1.000 18.31396 101 GLY A N 1
ATOM 1217 C CA . GLY A 1 81 ? -4.24981 7.20522 -19.09654 1.000 21.69202 101 GLY A CA 1
ATOM 1218 C C . GLY A 1 81 ? -2.78100 7.00119 -18.76499 1.000 21.94101 101 GLY A C 1
ATOM 1219 O O . GLY A 1 81 ? -2.38522 6.16667 -17.95154 1.000 22.02421 101 GLY A O 1
ATOM 1223 N N . SER A 1 82 ? -1.95959 7.84623 -19.39176 1.000 24.61034 102 SER A N 1
ATOM 1224 C CA . SER A 1 82 ? -0.50777 7.76596 -19.26580 1.000 23.33216 102 SER A CA 1
ATOM 1225 C C . SER A 1 82 ? 0.02145 8.32960 -17.95465 1.000 25.77533 102 SER A C 1
ATOM 1226 O O . SER A 1 82 ? 1.13047 7.96616 -17.54760 1.000 26.77886 102 SER A O 1
ATOM 1234 N N . THR A 1 83 ? -0.72332 9.21168 -17.29896 1.000 22.46920 103 THR A N 1
ATOM 1235 C CA . THR A 1 83 ? -0.31394 9.74322 -16.01287 1.000 24.41170 103 THR A CA 1
ATOM 1236 C C . THR A 1 83 ? -0.57263 8.69064 -14.94879 1.000 22.30988 103 THR A C 1
ATOM 1237 O O . THR A 1 83 ? -1.66141 8.10713 -14.90138 1.000 24.87751 103 THR A O 1
ATOM 1248 N N . ALA A 1 84 ? 0.42485 8.43119 -14.11030 1.000 20.88573 104 ALA A N 1
ATOM 1249 C CA . ALA A 1 84 ? 0.25428 7.48560 -13.01471 1.000 20.49608 104 ALA A CA 1
ATOM 1250 C C . ALA A 1 84 ? -0.57713 8.11639 -11.91310 1.000 21.47525 104 ALA A C 1
ATOM 1251 O O . ALA A 1 84 ? -0.41518 9.29813 -11.59068 1.000 22.93534 104 ALA A O 1
ATOM 1258 N N . HIS A 1 85 ? -1.44227 7.31349 -11.30183 1.000 16.02163 105 HIS A N 1
ATOM 1259 C CA . HIS A 1 85 ? -2.16935 7.71572 -10.10835 1.000 15.76804 105 HIS A CA 1
ATOM 1260 C C . HIS A 1 85 ? -1.86898 6.72006 -9.01094 1.000 16.06525 105 HIS A C 1
ATOM 1261 O O . HIS A 1 85 ? -1.99306 5.51373 -9.22613 1.000 16.84763 105 HIS A O 1
ATOM 1275 N N . VAL A 1 86 ? -1.46935 7.22546 -7.84770 1.000 16.52066 106 VAL A N 1
ATOM 1276 C CA . VAL A 1 86 ? -0.97867 6.39208 -6.76263 1.000 15.66585 106 VAL A CA 1
ATOM 1277 C C . VAL A 1 86 ? -1.71440 6.78150 -5.49423 1.000 15.04520 106 VAL A C 1
ATOM 1278 O O . VAL A 1 86 ? -1.76778 7.96158 -5.14179 1.000 18.07627 106 VAL A O 1
ATOM 1291 N N . ALA A 1 87 ? -2.27499 5.80250 -4.80775 1.000 14.31789 107 ALA A N 1
ATOM 1292 C CA . ALA A 1 87 ? -2.78982 5.99665 -3.46557 1.000 13.57763 107 ALA A CA 1
ATOM 1293 C C . ALA A 1 87 ? -1.95902 5.14862 -2.52772 1.000 14.67622 107 ALA A C 1
ATOM 1294 O O . ALA A 1 87 ? -1.67356 3.98682 -2.82091 1.000 15.54193 107 ALA A O 1
ATOM 1301 N N A SER A 1 88 ? -1.59709 5.71890 -1.38172 0.549 14.13852 108 SER A N 1
ATOM 1302 N N B SER A 1 88 ? -1.56077 5.73556 -1.41218 0.451 14.20986 108 SER A N 1
ATOM 1303 C CA A SER A 1 88 ? -0.76819 5.05263 -0.39015 0.549 14.69968 108 SER A CA 1
ATOM 1304 C CA B SER A 1 88 ? -0.80270 5.04023 -0.39335 0.451 14.71086 108 SER A CA 1
ATOM 1305 C C A SER A 1 88 ? -1.39429 5.26250 0.97545 0.549 14.28233 108 SER A C 1
ATOM 1306 C C B SER A 1 88 ? -1.51310 5.23711 0.93081 0.451 14.26478 108 SER A C 1
ATOM 1307 O O A SER A 1 88 ? -1.70672 6.39848 1.34592 0.549 14.33604 108 SER A O 1
ATOM 1308 O O B SER A 1 88 ? -2.04597 6.31755 1.20533 0.451 14.28044 108 SER A O 1
ATOM 1323 N N . ALA A 1 89 ? -1.54529 4.18318 1.73542 1.000 14.98064 109 ALA A N 1
ATOM 1324 C CA . ALA A 1 89 ? -2.18768 4.24649 3.03662 1.000 13.29572 109 ALA A CA 1
ATOM 1325 C C . ALA A 1 89 ? -1.52910 3.27609 3.98633 1.000 15.59387 109 ALA A C 1
ATOM 1326 O O . ALA A 1 89 ? -1.16362 2.16248 3.59310 1.000 17.64923 109 ALA A O 1
ATOM 1333 N N . GLN A 1 90 ? -1.43309 3.67504 5.24601 1.000 13.45333 110 GLN A N 1
ATOM 1334 C CA . GLN A 1 90 ? -1.02953 2.76918 6.31584 1.000 13.00315 110 GLN A CA 1
ATOM 1335 C C . GLN A 1 90 ? -2.29373 2.50534 7.11115 1.000 13.28888 110 GLN A C 1
ATOM 1336 O O . GLN A 1 90 ? -2.84683 3.42617 7.72074 1.000 14.40072 110 GLN A O 1
ATOM 1350 N N . ILE A 1 91 ? -2.77005 1.26818 7.10001 1.000 13.35154 111 ILE A N 1
ATOM 1351 C CA . ILE A 1 91 ? -4.09148 0.93584 7.61899 1.000 13.69389 111 ILE A CA 1
ATOM 1352 C C . ILE A 1 91 ? -3.94122 -0.13433 8.68487 1.000 14.79492 111 ILE A C 1
ATOM 1353 O O . ILE A 1 91 ? -3.27536 -1.15253 8.45453 1.000 15.38144 111 ILE A O 1
ATOM 1369 N N . ALA A 1 92 ? -4.57628 0.08198 9.83358 1.000 13.42521 112 ALA A N 1
ATOM 1370 C CA . ALA A 1 92 ? -4.74835 -0.94328 10.84760 1.000 13.49051 112 ALA A CA 1
ATOM 1371 C C . ALA A 1 92 ? -6.20702 -1.36467 10.79224 1.000 14.80502 112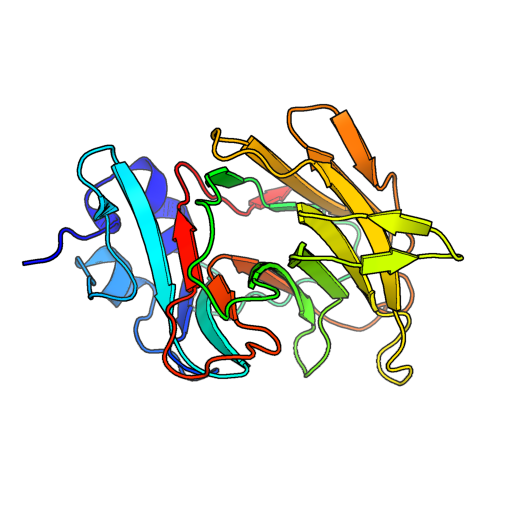 ALA A C 1
ATOM 1372 O O . ALA A 1 92 ? -7.10622 -0.53226 10.96615 1.000 16.21054 112 ALA A O 1
ATOM 1379 N N . ILE A 1 93 ? -6.43693 -2.63121 10.46678 1.000 14.61183 113 ILE A N 1
ATOM 1380 C CA . ILE A 1 93 ? -7.77998 -3.18841 10.39289 1.000 14.41090 113 ILE A CA 1
ATOM 1381 C C . ILE A 1 93 ? -8.04015 -3.91751 11.70927 1.000 14.82344 113 ILE A C 1
ATOM 1382 O O . ILE A 1 93 ? -7.50184 -5.01871 11.92492 1.000 16.10235 113 ILE A O 1
ATOM 1398 N N . PRO A 1 94 ? -8.83406 -3.36840 12.62583 1.000 14.21407 114 PRO A N 1
ATOM 1399 C CA . PRO A 1 94 ? -9.12300 -4.08875 13.87131 1.000 16.59250 114 PRO A CA 1
ATOM 1400 C C . PRO A 1 94 ? -9.89111 -5.36958 13.59922 1.000 15.34072 114 PRO A C 1
ATOM 1401 O O . PRO A 1 94 ? -10.47566 -5.56521 12.53288 1.000 16.14549 114 PRO A O 1
ATOM 1412 N N . VAL A 1 95 ? -9.91963 -6.24617 14.59409 1.000 17.15686 115 VAL A N 1
ATOM 1413 C CA . VAL A 1 95 ? -10.89012 -7.33353 14.55269 1.000 16.87112 115 VAL A CA 1
ATOM 1414 C C . VAL A 1 95 ? -12.28311 -6.73319 14.47196 1.000 19.75083 115 VAL A C 1
ATOM 1415 O O . VAL A 1 95 ? -12.66607 -5.89475 15.29500 1.000 18.61210 115 VAL A O 1
ATOM 1428 N N . GLN A 1 96 ? -13.05410 -7.16383 13.48173 1.000 18.08434 116 GLN A N 1
ATOM 1429 C CA . GLN A 1 96 ? -14.35022 -6.53969 13.25485 1.000 17.96513 116 GLN A CA 1
ATOM 1430 C C . GLN A 1 96 ? -15.41197 -7.10160 14.19424 1.000 18.99856 116 GLN A C 1
ATOM 1431 O O . GLN A 1 96 ? -15.34017 -8.25254 14.64299 1.000 20.40301 116 GLN A O 1
ATOM 1445 N N . GLU A 1 97 ? -16.38115 -6.24735 14.52774 1.000 19.35237 117 GLU A N 1
ATOM 1446 C CA . GLU A 1 97 ? -17.48031 -6.63336 15.40219 1.000 19.56503 117 GLU A CA 1
ATOM 1447 C C . GLU A 1 97 ? -18.24833 -7.81349 14.82919 1.000 19.69555 117 GLU A C 1
ATOM 1448 O O . GLU A 1 97 ? -18.29483 -8.03357 13.61528 1.000 19.32694 117 GLU A O 1
ATOM 1460 N N . ASP A 1 98 ? -18.88154 -8.56998 15.72015 1.000 22.06059 118 ASP A N 1
ATOM 1461 C CA . ASP A 1 98 ? -19.71211 -9.67085 15.27453 1.000 21.65748 118 ASP A CA 1
ATOM 1462 C C . ASP A 1 98 ? -20.77015 -9.14389 14.31199 1.000 22.18181 118 ASP A C 1
ATOM 1463 O O . ASP A 1 98 ? -21.39908 -8.11335 14.56656 1.000 23.61923 118 ASP A O 1
ATOM 1472 N N . GLY A 1 99 ? -20.96731 -9.85697 13.20446 1.000 19.78019 119 GLY A N 1
ATOM 1473 C CA . GLY A 1 99 ? -21.94255 -9.46719 12.20815 1.000 20.80363 119 GLY A CA 1
ATOM 1474 C C . GLY A 1 99 ? -21.39322 -8.64167 11.07017 1.000 19.77377 119 GLY A C 1
ATOM 1475 O O . GLY A 1 99 ? -22.12435 -8.40001 10.10905 1.000 19.66633 119 GLY A O 1
ATOM 1479 N N . ILE A 1 100 ? -20.14830 -8.18981 11.16165 1.000 16.35190 120 ILE A N 1
ATOM 1480 C CA . ILE A 1 100 ? -19.47255 -7.51372 10.06519 1.000 16.26005 120 ILE A CA 1
ATOM 1481 C C . ILE A 1 100 ? -18.73546 -8.57136 9.24755 1.000 17.65638 120 ILE A C 1
ATOM 1482 O O . ILE A 1 100 ? -17.91137 -9.31958 9.78725 1.000 18.98980 120 ILE A O 1
ATOM 1498 N N . GLU A 1 101 ? -19.01509 -8.62759 7.94105 1.000 16.09572 121 GLU A N 1
ATOM 1499 C CA . GLU A 1 101 ? -18.50890 -9.69754 7.08364 1.000 17.31898 121 GLU A CA 1
ATOM 1500 C C . GLU A 1 101 ? -17.56734 -9.23029 5.98643 1.000 18.11101 121 GLU A C 1
ATOM 1501 O O . GLU A 1 101 ? -16.75990 -10.03180 5.48527 1.000 16.95905 121 GLU A O 1
ATOM 1513 N N . GLU A 1 102 ? -17.65395 -7.97329 5.58372 1.000 15.04372 122 GLU A N 1
ATOM 1514 C CA . GLU A 1 102 ? -16.72961 -7.43195 4.59424 1.000 14.39154 122 GLU A CA 1
ATOM 1515 C C . GLU A 1 102 ? -16.69612 -5.91908 4.76345 1.000 14.42280 122 GLU A C 1
ATOM 1516 O O . GLU A 1 102 ? -17.74911 -5.28840 4.90858 1.000 15.21794 122 GLU A O 1
ATOM 1528 N N . VAL A 1 103 ? -15.49755 -5.33408 4.75028 1.000 12.66447 123 VAL A N 1
ATOM 1529 C CA . VAL A 1 103 ? -15.34352 -3.88884 4.84569 1.000 11.99695 123 VAL A CA 1
ATOM 1530 C C . VAL A 1 103 ? -14.37510 -3.44750 3.76689 1.000 12.55986 123 VAL A C 1
ATOM 1531 O O . VAL A 1 103 ? -13.21042 -3.86231 3.76529 1.000 12.58326 123 VAL A O 1
ATOM 1544 N N . THR A 1 104 ? -14.86444 -2.62358 2.84387 1.000 12.38001 124 THR A N 1
ATOM 1545 C CA . THR A 1 104 ? -14.01444 -2.01972 1.82019 1.000 12.00324 124 THR A CA 1
ATOM 1546 C C . THR A 1 104 ? -13.26733 -0.82846 2.40813 1.000 11.41339 124 THR A C 1
ATOM 1547 O O . THR A 1 104 ? -13.88510 0.04244 3.02969 1.000 13.42719 124 THR A O 1
ATOM 1558 N N . ILE A 1 105 ? -11.94634 -0.82414 2.23376 1.000 11.78466 125 ILE A N 1
ATOM 1559 C CA . ILE A 1 105 ? -11.05985 0.15686 2.84797 1.000 11.57034 125 ILE A CA 1
ATOM 1560 C C . ILE A 1 105 ? -10.41018 1.11608 1.84687 1.000 11.65107 125 ILE A C 1
ATOM 1561 O O . ILE A 1 105 ? -10.03688 2.23539 2.23513 1.000 12.02913 125 ILE A O 1
ATOM 1577 N N . LEU A 1 106 ? -10.21721 0.70364 0.59474 1.000 10.71949 126 LEU A N 1
ATOM 1578 C CA . LEU A 1 106 ? -9.69800 1.55702 -0.45451 1.000 11.44969 126 LEU A CA 1
ATOM 1579 C C . LEU A 1 106 ? -10.42715 1.18672 -1.73697 1.000 12.64201 126 LEU A C 1
ATOM 1580 O O . LEU A 1 106 ? -10.76707 0.02006 -1.95093 1.000 12.12594 126 LEU A O 1
ATOM 1596 N N . GLN A 1 107 ? -10.64151 2.17314 -2.59795 1.000 11.21880 127 GLN A N 1
ATOM 1597 C CA . GLN A 1 107 ? -11.25426 1.93566 -3.89983 1.000 11.13751 127 GLN A CA 1
ATOM 1598 C C . GLN A 1 107 ? -10.58037 2.77331 -4.97434 1.000 11.28046 127 GLN A C 1
ATOM 1599 O O . GLN A 1 107 ? -10.04849 3.85332 -4.71779 1.000 11.33414 127 GLN A O 1
ATOM 1613 N N . VAL A 1 108 ? -10.63037 2.2473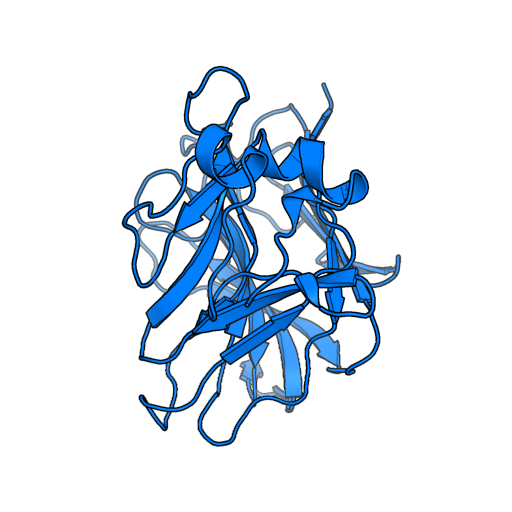8 -6.19357 1.000 11.32589 128 VAL A N 1
ATOM 1614 C CA . VAL A 1 108 ? -10.60876 3.05318 -7.41070 1.000 11.55555 128 VAL A CA 1
ATOM 1615 C C . VAL A 1 108 ? -12.00511 2.92317 -7.97951 1.000 12.32876 128 VAL A C 1
ATOM 1616 O O . VAL A 1 108 ? -12.45439 1.80605 -8.24663 1.000 12.29418 128 VAL A O 1
ATOM 1629 N N . HIS A 1 109 ? -12.71617 4.03349 -8.12350 1.000 12.00704 129 HIS A N 1
ATOM 1630 C CA . HIS A 1 109 ? -14.09489 4.01184 -8.59721 1.000 12.17944 129 HIS A CA 1
ATOM 1631 C C . HIS A 1 109 ? -14.22391 4.84929 -9.86071 1.000 12.82356 129 HIS A C 1
ATOM 1632 O O . HIS A 1 109 ? -13.53496 5.86253 -9.99618 1.000 13.07800 129 HIS A O 1
ATOM 1647 N N . ASP A 1 110 ? -15.06866 4.41545 -10.80760 1.000 13.26671 130 ASP A N 1
ATOM 1648 C CA . ASP A 1 110 ? -15.31460 5.23770 -11.98096 1.000 14.88962 130 ASP A CA 1
ATOM 1649 C C . ASP A 1 110 ? -16.24835 6.38992 -11.60928 1.000 15.16118 130 ASP A C 1
ATOM 1650 O O . ASP A 1 110 ? -16.75871 6.48641 -10.49718 1.000 15.12885 130 ASP A O 1
ATOM 1659 N N . SER A 1 111 ? -16.47115 7.28099 -12.55694 1.000 15.19229 131 SER A N 1
ATOM 1660 C CA . SER A 1 111 ? -17.26508 8.46236 -12.28574 1.000 16.48482 131 SER A CA 1
ATOM 1661 C C . SER A 1 111 ? -18.74810 8.21336 -12.44102 1.000 19.84317 131 SER A C 1
ATOM 1662 O O . SER A 1 111 ? -19.53148 9.17095 -12.45321 1.000 24.11512 131 SER A O 1
ATOM 1670 N N . ASP A 1 112 ? -19.15648 6.95513 -12.56773 1.000 18.13231 132 ASP A N 1
ATOM 1671 C CA . ASP A 1 112 ? -20.56898 6.59190 -12.57000 1.000 19.73171 132 ASP A CA 1
ATOM 1672 C C . ASP A 1 112 ? -20.83510 5.59537 -11.44199 1.000 19.99243 132 ASP A C 1
ATOM 1673 O O . ASP A 1 112 ? -20.70890 5.95437 -10.26346 1.000 21.15918 132 ASP A O 1
ATOM 1682 N N . VAL A 1 113 ? -21.15727 4.34341 -11.76294 1.000 19.17477 133 VAL A N 1
ATOM 1683 C CA . VAL A 1 113 ? -21.66076 3.43296 -10.74274 1.000 19.28370 133 VAL A CA 1
ATOM 1684 C C . VAL A 1 113 ? -20.79258 2.18735 -10.56617 1.000 21.44802 133 VAL A C 1
ATOM 1685 O O . VAL A 1 113 ? -21.23152 1.23959 -9.93017 1.000 23.54836 133 VAL A O 1
ATOM 1698 N N . THR A 1 114 ? -19.55853 2.15900 -11.07167 1.000 17.51682 134 THR A N 1
ATOM 1699 C CA . THR A 1 114 ? -18.78354 0.92085 -11.03949 1.000 15.95963 134 THR A CA 1
ATOM 1700 C C . THR A 1 114 ? -17.46666 1.06869 -10.28891 1.000 15.48676 134 THR A C 1
ATOM 1701 O O . THR A 1 114 ? -16.62488 1.90118 -10.66749 1.000 14.64959 134 THR A O 1
ATOM 1712 N N . PRO A 1 115 ? -17.20118 0.24615 -9.27422 1.000 14.58046 135 PRO A N 1
ATOM 1713 C CA . PRO A 1 115 ? -15.86679 0.20392 -8.66486 1.000 15.00146 135 PRO A CA 1
ATOM 1714 C C . PRO A 1 115 ? -14.90682 -0.57128 -9.55045 1.000 15.53793 135 PRO A C 1
ATOM 1715 O O . PRO A 1 115 ? -15.15956 -1.73122 -9.89421 1.000 15.09275 135 PRO A O 1
ATOM 1726 N N . VAL A 1 116 ? -13.84054 0.10197 -9.98108 1.000 13.56094 136 VAL A N 1
ATOM 1727 C CA . VAL A 1 116 ? -12.75734 -0.57247 -10.69789 1.000 12.75981 136 VAL A CA 1
ATOM 1728 C C . VAL A 1 116 ? -12.08377 -1.57868 -9.78084 1.000 12.81081 136 VAL A C 1
ATOM 1729 O O . VAL A 1 116 ? -11.93917 -2.76261 -10.12075 1.000 14.57505 136 VAL A O 1
ATOM 1742 N N . LEU A 1 117 ? -11.65561 -1.11327 -8.62166 1.000 11.30128 137 LEU A N 1
ATOM 1743 C CA . LEU A 1 117 ? -10.98094 -1.90615 -7.61828 1.000 12.03483 137 LEU A CA 1
ATOM 1744 C C . LEU A 1 117 ? -11.60468 -1.61047 -6.26343 1.000 12.07883 137 LEU A C 1
ATOM 1745 O O . LEU A 1 117 ? -11.81882 -0.45105 -5.90338 1.000 12.93726 137 LEU A O 1
ATOM 1761 N N . ARG A 1 118 ? -11.86456 -2.66376 -5.49948 1.000 12.46712 138 ARG A N 1
ATOM 1762 C CA . ARG A 1 118 ? -12.06600 -2.55273 -4.06007 1.000 11.81934 138 ARG A CA 1
ATOM 1763 C C . ARG A 1 118 ? -11.00300 -3.39058 -3.38265 1.000 11.72322 138 ARG A C 1
ATOM 1764 O O . ARG A 1 118 ? -10.78179 -4.54897 -3.76176 1.000 12.53868 138 ARG A O 1
ATOM 1785 N N . ILE A 1 119 ? -10.37482 -2.82833 -2.36087 1.000 11.30415 139 ILE A N 1
ATOM 1786 C CA . ILE A 1 119 ? -9.57485 -3.59847 -1.41473 1.000 11.63002 139 ILE A CA 1
ATOM 1787 C C . ILE A 1 119 ? -10.43270 -3.70881 -0.17324 1.000 10.87321 139 ILE A C 1
ATOM 1788 O O . ILE A 1 119 ? -10.90154 -2.69306 0.35243 1.000 11.93217 139 ILE A O 1
ATOM 1804 N N . SER A 1 120 ? -10.68798 -4.92991 0.27659 1.000 11.77385 140 SER A N 1
ATOM 1805 C CA . SER A 1 120 ? -11.59114 -5.12331 1.39251 1.000 12.82240 140 SER A CA 1
ATOM 1806 C C . SER A 1 120 ? -11.06903 -6.21047 2.32106 1.000 13.38931 140 SER A C 1
ATOM 1807 O O . SER A 1 120 ? -10.42662 -7.16991 1.88558 1.000 14.45365 140 SER A O 1
ATOM 1815 N N . TRP A 1 121 ? -11.42219 -6.08871 3.60439 1.000 12.57207 141 TRP A N 1
ATOM 1816 C CA . TRP A 1 121 ? -11.32884 -7.22043 4.52259 1.000 13.51051 141 TRP A CA 1
ATOM 1817 C C . TRP A 1 121 ? -12.56878 -8.08314 4.33972 1.000 13.72303 141 TRP A C 1
ATOM 1818 O O . TRP A 1 121 ? -13.67037 -7.55129 4.18361 1.000 13.59588 141 TRP A O 1
ATOM 1839 N N . VAL A 1 122 ? -12.39253 -9.40995 4.33937 1.000 14.53591 142 VAL A N 1
ATOM 1840 C CA . VAL A 1 122 ? -13.50744 -10.34848 4.28285 1.000 13.97621 142 VAL A CA 1
ATOM 1841 C C . VAL A 1 122 ? -13.36160 -11.42468 5.35444 1.000 15.34179 142 VAL A C 1
ATOM 1842 O O . VAL A 1 122 ? -12.26456 -11.93857 5.60473 1.000 17.15870 142 VAL A O 1
ATOM 1855 N N A SER A 1 123 ? -14.48328 -11.76649 5.99195 0.457 16.63962 143 SER A N 1
ATOM 1856 N N B SER A 1 123 ? -14.49197 -11.80415 5.94472 0.543 16.63821 143 SER A N 1
ATOM 1857 C CA A SER A 1 123 ? -14.48624 -12.88901 6.92264 0.457 17.82122 143 SER A CA 1
ATOM 1858 C CA B SER A 1 123 ? -14.50810 -12.93333 6.86340 0.543 17.79023 143 SER A CA 1
ATOM 1859 C C A SER A 1 123 ? -14.11564 -14.18058 6.20975 0.457 19.32868 143 SER A C 1
ATOM 1860 C C B SER A 1 123 ? -14.19928 -14.23900 6.13910 0.543 19.21528 143 SER A C 1
ATOM 1861 O O A SER A 1 123 ? -13.38463 -15.01629 6.75888 0.457 19.24970 143 SER A O 1
ATOM 1862 O O B SER A 1 123 ? -13.48853 -15.09994 6.67508 0.543 19.35237 143 SER A O 1
ATOM 1877 N N A SER A 1 124 ? -14.60389 -14.35804 4.98589 0.457 19.19581 144 SER A N 1
ATOM 1878 N N B SER A 1 124 ? -14.70828 -14.40145 4.92120 0.543 19.14098 144 SER A N 1
ATOM 1879 C CA A SER A 1 124 ? -14.22627 -15.49899 4.16514 0.457 20.94994 144 SER A CA 1
ATOM 1880 C CA B SER A 1 124 ? -14.44604 -15.60552 4.14600 0.543 20.95269 144 SER A CA 1
ATOM 1881 C C A SER A 1 124 ? -14.43106 -15.13776 2.70057 0.457 20.48393 144 SER A C 1
ATOM 1882 C C B SER A 1 124 ? -14.64549 -15.30306 2.67060 0.543 21.09474 144 SER A C 1
ATOM 1883 O O A SER A 1 124 ? -15.08533 -14.14940 2.36380 0.457 22.02756 144 SER A O 1
ATOM 1884 O O B SER A 1 124 ? -15.50760 -14.50247 2.29604 0.543 19.71724 144 SER A O 1
ATOM 1899 N N . ILE A 1 125 ? -13.84432 -15.96005 1.83353 1.000 20.52562 145 ILE A N 1
ATOM 1900 C CA . ILE A 1 125 ? -13.99742 -15.84151 0.38966 1.000 19.22252 145 ILE A CA 1
ATOM 1901 C C . ILE A 1 125 ? -13.60112 -17.17491 -0.22590 1.000 22.45708 145 ILE A C 1
ATOM 1902 O O . ILE A 1 125 ? -12.70773 -17.85893 0.27209 1.000 23.59748 145 ILE A O 1
ATOM 1919 N N . THR A 1 126 ? -14.27132 -17.54803 -1.31320 1.000 23.57476 146 THR A N 1
ATOM 1920 C CA . THR A 1 126 ? -13.91383 -18.74570 -2.06894 1.000 24.08243 146 THR A CA 1
ATOM 1921 C C . THR A 1 126 ? -13.57677 -18.34522 -3.50018 1.000 23.42860 146 THR A C 1
ATOM 1922 O O . THR A 1 126 ? -14.41480 -17.76283 -4.19551 1.000 25.89112 146 THR A O 1
ATOM 1933 N N . ILE A 1 127 ? -12.35956 -18.67491 -3.93891 1.000 24.16729 147 ILE A N 1
ATOM 1934 C CA . ILE A 1 127 ? -11.83383 -18.26772 -5.23990 1.000 26.04249 147 ILE A CA 1
ATOM 1935 C C . ILE A 1 127 ? -11.27530 -19.51442 -5.91139 1.000 25.59689 147 ILE A C 1
ATOM 1936 O O . ILE A 1 127 ? -10.36782 -20.15852 -5.36901 1.000 27.73470 147 ILE A O 1
ATOM 1952 N N . ASP A 1 128 ? -11.81695 -19.85339 -7.08184 1.000 28.12583 148 ASP A N 1
ATOM 1953 C CA . ASP A 1 128 ? -11.39223 -21.03220 -7.83647 1.000 33.03517 148 ASP A CA 1
ATOM 1954 C C . ASP A 1 128 ? -11.33790 -22.26751 -6.93744 1.000 36.30578 148 ASP A C 1
ATOM 1955 O O . ASP A 1 128 ? -10.38350 -23.04982 -6.96937 1.000 37.19683 148 ASP A O 1
ATOM 1964 N N . GLY A 1 129 ? -12.36748 -22.43239 -6.10484 1.000 33.03697 149 GLY A N 1
ATOM 1965 C CA . GLY A 1 129 ? -12.49187 -23.60130 -5.25278 1.000 35.38770 149 GLY A CA 1
ATOM 1966 C C . GLY A 1 129 ? -11.71871 -23.55931 -3.95050 1.000 32.93840 149 GLY A C 1
ATOM 1967 O O . GLY A 1 129 ? -11.79753 -24.52080 -3.17199 1.000 36.65064 149 GLY A O 1
ATOM 1971 N N . VAL A 1 130 ? -10.99072 -22.48015 -3.67806 1.000 31.81346 150 VAL A N 1
ATOM 1972 C CA . VAL A 1 130 ? -10.14264 -22.35929 -2.49658 1.000 32.31659 150 VAL A CA 1
ATOM 1973 C C . VAL A 1 130 ? -10.78264 -21.34408 -1.56001 1.000 27.09890 150 VAL A C 1
ATOM 1974 O O . VAL A 1 130 ? -10.99071 -20.18320 -1.93625 1.000 24.93070 150 VAL A O 1
ATOM 1987 N N . THR A 1 131 ? -11.07842 -21.77217 -0.33859 1.000 29.70726 151 THR A N 1
ATOM 1988 C CA . THR A 1 131 ? -11.66459 -20.89281 0.66327 1.000 28.26673 151 THR A CA 1
ATOM 1989 C C . THR A 1 131 ? -10.57872 -20.34178 1.57593 1.000 28.06163 151 THR A C 1
ATOM 1990 O O . THR A 1 131 ? -9.77961 -21.10053 2.12912 1.000 28.66608 151 THR A O 1
ATOM 2001 N N . SER A 1 132 ? -10.57027 -19.02078 1.73361 1.000 25.86373 152 SER A N 1
ATOM 2002 C CA . SER A 1 132 ? -9.66461 -18.30960 2.62675 1.000 25.85112 152 SER A CA 1
ATOM 2003 C C . SER A 1 132 ? -10.50382 -17.57965 3.66543 1.000 27.08577 152 SER A C 1
ATOM 2004 O O . SER A 1 132 ? -11.54947 -17.01384 3.33230 1.000 28.35735 152 SER A O 1
ATOM 2012 N N . GLU A 1 133 ? -10.05784 -17.61349 4.92106 1.000 24.77748 153 GLU A N 1
ATOM 2013 C CA . GLU A 1 133 ? -10.74637 -16.97384 6.03209 1.000 25.10185 153 GLU A CA 1
ATOM 2014 C C . GLU A 1 133 ? -9.91850 -15.80077 6.53392 1.000 21.86050 153 GLU A C 1
ATOM 2015 O O . GLU A 1 133 ? -8.69125 -15.89980 6.65691 1.000 22.91864 153 GLU A O 1
ATOM 2027 N N . ASP A 1 134 ? -10.59061 -14.68621 6.81895 1.000 19.15230 154 ASP A N 1
ATOM 2028 C CA . ASP A 1 134 ? -9.97101 -13.56900 7.53771 1.000 17.93299 154 ASP A CA 1
ATOM 2029 C C . ASP A 1 134 ? -8.79265 -12.99817 6.74157 1.000 18.16181 154 ASP A C 1
ATOM 2030 O O . ASP A 1 134 ? -7.64168 -13.02150 7.18406 1.000 18.97105 154 ASP A O 1
ATOM 2039 N N . VAL A 1 135 ? -9.09485 -12.50783 5.53824 1.000 18.18724 155 VAL A N 1
ATOM 2040 C CA . VAL A 1 135 ? -8.06856 -12.03983 4.61364 1.000 16.77286 155 VAL A CA 1
ATOM 2041 C C . VAL A 1 135 ? -8.44171 -10.67198 4.06367 1.000 16.19945 155 VAL A C 1
ATOM 2042 O O . VAL A 1 135 ? -9.57898 -10.20733 4.18417 1.000 17.12950 155 VAL A O 1
ATOM 2055 N N . VAL A 1 136 ? -7.44834 -10.02042 3.47237 1.000 15.56171 156 VAL A N 1
ATOM 2056 C CA . VAL A 1 136 ? -7.63203 -8.79109 2.71092 1.000 14.61209 156 VAL A CA 1
ATOM 2057 C C . VAL A 1 136 ? -7.57190 -9.15643 1.23405 1.000 14.69880 156 VAL A C 1
ATOM 2058 O O . VAL A 1 136 ? -6.66472 -9.88143 0.80523 1.000 15.52882 156 VAL A O 1
ATOM 2071 N N . LEU A 1 137 ? -8.53527 -8.65394 0.46911 1.000 13.76330 157 LEU A N 1
ATOM 2072 C CA . LEU A 1 137 ? -8.84501 -9.07762 -0.88313 1.000 14.91296 157 LEU A CA 1
ATOM 2073 C C . LEU A 1 137 ? -8.83396 -7.89664 -1.83940 1.000 13.90204 157 LEU A C 1
ATOM 2074 O O . LEU A 1 137 ? -9.23134 -6.79443 -1.47072 1.000 14.38199 157 LEU A O 1
ATOM 2090 N N . ALA A 1 138 ? -8.40589 -8.13067 -3.08124 1.000 14.05667 158 ALA A N 1
ATOM 2091 C CA . ALA A 1 138 ? -8.64546 -7.20111 -4.18426 1.000 12.48371 158 ALA A CA 1
ATOM 2092 C C . ALA A 1 138 ? -9.74564 -7.74005 -5.08162 1.000 14.42419 158 ALA A C 1
ATOM 2093 O O . ALA A 1 138 ? -9.72400 -8.91590 -5.45772 1.000 14.73983 158 ALA A O 1
ATOM 2100 N N . THR A 1 139 ? -10.67870 -6.86602 -5.45811 1.000 13.51118 159 THR A N 1
ATOM 2101 C CA . THR A 1 139 ? -11.78143 -7.21032 -6.34665 1.000 12.31435 159 THR A CA 1
ATOM 2102 C C . THR A 1 139 ? -11.76836 -6.22501 -7.50624 1.000 12.92300 159 THR A C 1
ATOM 2103 O O . THR A 1 139 ? -11.90862 -5.02022 -7.29034 1.000 13.23231 159 THR A O 1
ATOM 2114 N N . ILE A 1 140 ? -11.56460 -6.72391 -8.72622 1.000 13.25811 160 ILE A N 1
ATOM 2115 C CA . ILE A 1 140 ? -11.55300 -5.88766 -9.93105 1.000 14.42897 160 ILE A CA 1
ATOM 2116 C C . ILE A 1 140 ? -12.71078 -6.28508 -10.82786 1.000 14.14089 160 ILE A C 1
ATOM 2117 O O . ILE A 1 140 ? -12.77485 -7.42393 -11.30120 1.000 15.03692 160 ILE A O 1
ATOM 2133 N N . ARG A 1 141 ? -13.62628 -5.35439 -11.05821 1.000 13.59996 161 ARG A N 1
ATOM 2134 C CA . ARG A 1 141 ? -14.78509 -5.64231 -11.88634 1.000 14.02111 161 ARG A CA 1
ATOM 2135 C C . ARG A 1 141 ? -14.37166 -5.88757 -13.33321 1.000 13.38555 161 ARG A C 1
ATOM 2136 O O . ARG A 1 141 ? -13.52057 -5.18604 -13.88493 1.000 14.32023 161 ARG A O 1
ATOM 2157 N N . ASN A 1 142 ? -15.00445 -6.87336 -13.95121 1.000 14.82882 162 ASN A N 1
ATOM 2158 C CA . ASN A 1 142 ? -14.63955 -7.27356 -15.30109 1.000 15.26822 162 ASN A CA 1
ATOM 2159 C C . ASN A 1 142 ? -15.16318 -6.32023 -16.35515 1.000 17.20887 162 ASN A C 1
ATOM 2160 O O . ASN A 1 142 ? -14.65952 -6.34478 -17.48550 1.000 18.00190 162 ASN A O 1
ATOM 2171 N N . GLY A 1 143 ? -16.14548 -5.50072 -16.02286 1.000 18.02722 163 GLY A N 1
ATOM 2172 C CA . GLY A 1 143 ? -16.60493 -4.47305 -16.93375 1.000 20.19455 163 GLY A CA 1
ATOM 2173 C C . GLY A 1 143 ? -17.79513 -3.75666 -16.34110 1.000 21.45387 163 GLY A C 1
ATOM 2174 O O . GLY A 1 143 ? -18.39710 -4.20538 -15.36492 1.000 20.22846 163 GLY A O 1
ATOM 2178 N N . ILE A 1 144 ? -18.15876 -2.64397 -16.97375 1.000 18.23082 164 ILE A N 1
ATOM 2179 C CA . ILE A 1 144 ? -19.31166 -1.88258 -16.51197 1.000 19.36118 164 ILE A CA 1
ATOM 2180 C C . ILE A 1 144 ? -20.59231 -2.68347 -16.70126 1.000 20.12400 164 ILE A C 1
ATOM 2181 O O . ILE A 1 144 ? -21.51952 -2.58579 -15.88868 1.000 23.24692 164 ILE A O 1
ATOM 2197 N N . ASP A 1 145 ? -20.66936 -3.49155 -17.75438 1.000 19.99046 165 ASP A N 1
ATOM 2198 C CA . ASP A 1 145 ? -21.86083 -4.26937 -18.05496 1.000 22.07466 165 ASP A CA 1
ATOM 2199 C C . ASP A 1 145 ? -21.71802 -5.72949 -17.66342 1.000 23.67916 165 ASP A C 1
ATOM 2200 O O . ASP A 1 145 ? -22.49014 -6.56925 -18.13511 1.000 27.14802 165 ASP A O 1
ATOM 2209 N N . ASP A 1 146 ? -20.74885 -6.04647 -16.81424 1.000 20.20272 166 ASP A N 1
ATOM 2210 C CA . ASP A 1 146 ? -20.51649 -7.40289 -16.32656 1.000 21.03909 166 ASP A CA 1
ATOM 2211 C C . ASP A 1 146 ? -20.39111 -7.29955 -14.81113 1.000 19.94938 166 ASP A C 1
ATOM 2212 O O . ASP A 1 146 ? -19.43128 -6.71521 -14.30802 1.000 19.17960 166 ASP A O 1
ATOM 2221 N N . SER A 1 147 ? -21.37073 -7.84481 -14.08300 1.000 20.34091 167 SER A N 1
ATOM 2222 C CA . SER A 1 147 ? -21.38141 -7.72958 -12.62676 1.000 21.04617 167 SER A CA 1
ATOM 2223 C C . SER A 1 147 ? -20.28615 -8.55222 -11.95796 1.000 19.46233 167 SER A C 1
ATOM 2224 O O . SER A 1 147 ? -20.01783 -8.34516 -10.76165 1.000 20.24312 167 SER A O 1
ATOM 2232 N N . THR A 1 148 ? -19.66105 -9.48045 -12.68459 1.000 18.93135 168 THR A N 1
ATOM 2233 C CA . THR A 1 148 ? -18.63568 -10.31690 -12.07715 1.000 19.35127 168 THR A CA 1
ATOM 2234 C C . THR A 1 148 ? -17.30868 -9.56861 -11.95528 1.000 16.74183 168 THR A C 1
ATOM 2235 O O . THR A 1 148 ? -17.07252 -8.51943 -12.58575 1.000 17.32796 168 THR A O 1
ATOM 2246 N N . ALA A 1 149 ? -16.42074 -10.15035 -11.15019 1.000 17.70119 169 ALA A N 1
ATOM 2247 C CA . ALA A 1 149 ? -15.13430 -9.56795 -10.84966 1.000 16.30771 169 ALA A CA 1
ATOM 2248 C C . ALA A 1 149 ? -14.09013 -10.66339 -10.71907 1.000 17.19533 169 ALA A C 1
ATOM 2249 O O . ALA A 1 149 ? -14.39888 -11.83525 -10.47434 1.000 21.48065 169 ALA A O 1
ATOM 2256 N N . THR A 1 150 ? -12.83949 -10.26309 -10.86685 1.000 17.80278 170 THR A N 1
ATOM 2257 C CA . THR A 1 150 ? -11.68804 -11.09879 -10.57339 1.000 18.76805 170 THR A CA 1
ATOM 2258 C C . THR A 1 150 ? -11.20514 -10.73615 -9.17914 1.000 18.14375 170 THR A C 1
ATOM 2259 O O . THR A 1 150 ? -11.02041 -9.54911 -8.87249 1.000 17.70429 170 THR A O 1
ATOM 2270 N N . LYS A 1 151 ? -11.03951 -11.74253 -8.33150 1.000 17.37490 171 LYS A N 1
ATOM 2271 C CA . LYS A 1 151 ? -10.67931 -11.56665 -6.93322 1.000 19.55527 171 LYS A CA 1
ATOM 2272 C C . LYS A 1 151 ? -9.32412 -12.20356 -6.64323 1.000 17.36945 171 LYS A C 1
ATOM 2273 O O . LYS A 1 151 ? -9.01693 -13.29233 -7.14211 1.000 19.67665 171 LYS A O 1
ATOM 2292 N N . THR A 1 152 ? -8.52093 -11.51821 -5.82833 1.000 17.15382 172 THR A N 1
ATOM 2293 C CA . THR A 1 152 ? -7.16531 -11.95238 -5.48871 1.000 18.12003 172 THR A CA 1
ATOM 2294 C C . THR A 1 152 ? -6.94011 -11.69822 -4.01003 1.000 16.81513 172 THR A C 1
ATOM 2295 O O . THR A 1 152 ? -7.08139 -10.56057 -3.56099 1.000 16.24101 172 THR A O 1
ATOM 2306 N N . VAL A 1 153 ? -6.57198 -12.73443 -3.25794 1.000 18.11785 173 VAL A N 1
ATOM 2307 C CA . VAL A 1 153 ? -6.19475 -12.55808 -1.86243 1.000 17.45072 173 VAL A CA 1
ATOM 2308 C C . VAL A 1 153 ? -4.85613 -11.83651 -1.80915 1.000 17.20045 173 VAL A C 1
ATOM 2309 O O . VAL A 1 153 ? -3.89043 -12.25602 -2.46924 1.000 20.45226 173 VAL A O 1
ATOM 2322 N N . LEU A 1 154 ? -4.79847 -10.74965 -1.03160 1.000 16.97230 174 LEU A N 1
ATOM 2323 C CA . LEU A 1 154 ? -3.60149 -9.93059 -0.91027 1.000 18.48915 174 LEU A CA 1
ATOM 2324 C C . LEU A 1 154 ? -2.79552 -10.19931 0.35381 1.000 20.55128 174 LEU A C 1
ATOM 2325 O O . LEU A 1 154 ? -1.57567 -10.02202 0.33800 1.000 22.23990 174 LEU A O 1
ATOM 2341 N N . GLN A 1 155 ? -3.43262 -10.58912 1.45788 1.000 17.72873 175 GLN A N 1
ATOM 2342 C CA . GLN A 1 155 ? -2.77591 -10.60242 2.75976 1.000 20.22717 175 GLN A CA 1
ATOM 2343 C C . GLN A 1 155 ? -3.66008 -11.35315 3.73968 1.000 19.14087 175 GLN A C 1
ATOM 2344 O O . GLN A 1 155 ? -4.88596 -11.21183 3.70417 1.000 17.72125 175 GLN A O 1
ATOM 2358 N N . ALA A 1 156 ? -3.04168 -12.13018 4.62421 1.000 19.35253 176 ALA A N 1
ATOM 2359 C CA . ALA A 1 156 ? -3.75254 -12.60429 5.80195 1.000 18.47904 176 ALA A CA 1
ATOM 2360 C C . ALA A 1 156 ? -4.00621 -11.39847 6.70108 1.000 20.68809 176 ALA A C 1
ATOM 2361 O O . ALA A 1 156 ? -3.12811 -10.55491 6.87931 1.000 22.12652 176 ALA A O 1
ATOM 2368 N N . HIS A 1 157 ? -5.22388 -11.28467 7.23323 1.000 19.18746 177 HIS A N 1
ATOM 2369 C CA . HIS A 1 157 ? -5.54557 -10.16375 8.10808 1.000 19.85161 177 HIS A CA 1
ATOM 2370 C C . HIS A 1 157 ? -4.64979 -10.16933 9.33650 1.000 20.23241 177 HIS A C 1
ATOM 2371 O O . HIS A 1 157 ? -4.48462 -11.19334 10.00149 1.000 20.46105 177 HIS A O 1
ATOM 2386 N N . THR A 1 158 ? -4.05767 -9.01868 9.61843 1.000 18.86878 178 THR A N 1
ATOM 2387 C CA . THR A 1 158 ? -3.41288 -8.73078 10.88438 1.000 22.44032 178 THR A CA 1
ATOM 2388 C C . 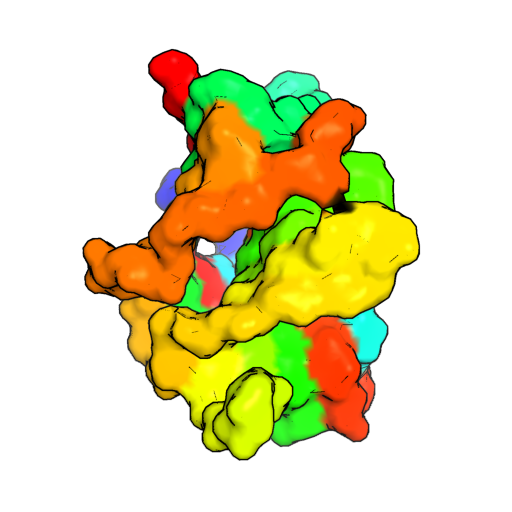THR A 1 158 ? -3.98865 -7.42182 11.40166 1.000 18.91430 178 THR A C 1
ATOM 2389 O O . THR A 1 158 ? -4.42046 -6.56905 10.62748 1.000 23.24408 178 THR A O 1
ATOM 2400 N N . THR A 1 159 ? -3.99433 -7.26934 12.71401 1.000 25.80773 179 THR A N 1
ATOM 2401 C CA . THR A 1 159 ? -4.34346 -5.97313 13.27376 1.000 24.43318 179 THR A CA 1
ATOM 2402 C C . THR A 1 159 ? -3.20417 -4.96675 13.15919 1.000 25.32771 179 THR A C 1
ATOM 2403 O O . THR A 1 159 ? -3.43887 -3.77420 13.39339 1.000 27.03522 179 THR A O 1
ATOM 2414 N N . SER A 1 160 ? -1.99514 -5.40935 12.79819 1.000 21.68201 180 SER A N 1
ATOM 2415 C CA . SER A 1 160 ? -0.85744 -4.50235 12.69990 1.000 21.41906 180 SER A CA 1
ATOM 2416 C C . SER A 1 160 ? -1.02640 -3.52174 11.55184 1.000 17.71009 180 SER A C 1
ATOM 2417 O O . SER A 1 160 ? -1.61771 -3.82805 10.52043 1.000 17.98930 180 SER A O 1
ATOM 2425 N N . ARG A 1 161 ? -0.46770 -2.33246 11.74765 1.000 18.06783 181 ARG A N 1
ATOM 2426 C CA . ARG A 1 161 ? -0.45078 -1.30832 10.71403 1.000 17.53696 181 ARG A CA 1
ATOM 2427 C C . ARG A 1 161 ? 0.24475 -1.84422 9.46505 1.000 17.06630 181 ARG A C 1
ATOM 2428 O O . ARG A 1 161 ? 1.38271 -2.32815 9.53526 1.000 18.88230 181 ARG A O 1
ATOM 2449 N N . THR A 1 162 ? -0.43330 -1.72557 8.33000 1.000 15.34912 182 THR A N 1
ATOM 2450 C CA . THR A 1 162 ? -0.00943 -2.34362 7.07936 1.000 15.18551 182 THR A CA 1
ATOM 2451 C C . THR A 1 162 ? -0.01275 -1.29140 5.98201 1.000 15.05537 182 THR A C 1
ATOM 2452 O O . THR A 1 162 ? -0.97826 -0.52880 5.85666 1.000 15.13961 182 THR A O 1
ATOM 2463 N N . GLU A 1 163 ? 1.05277 -1.25542 5.18644 1.000 14.99596 183 GLU A N 1
ATOM 2464 C CA . GLU A 1 163 ? 1.16086 -0.30467 4.08071 1.000 14.95683 183 GLU A CA 1
ATOM 2465 C C . GLU A 1 163 ? 0.50656 -0.88871 2.82607 1.000 16.66968 183 GLU A C 1
ATOM 2466 O O . GLU A 1 163 ? 0.89867 -1.96479 2.36126 1.000 17.84461 183 GLU A O 1
ATOM 2478 N N . PHE A 1 164 ? -0.48396 -0.18821 2.27601 1.000 15.02405 184 PHE A N 1
ATOM 2479 C CA . PHE A 1 164 ? -1.09783 -0.51755 0.99190 1.000 14.86477 184 PHE A CA 1
ATOM 2480 C C . PHE A 1 164 ? -0.76023 0.55921 -0.03033 1.000 16.22000 184 PHE A C 1
ATOM 2481 O O . PHE A 1 164 ? -0.79342 1.75399 0.27841 1.000 19.40187 184 PHE A O 1
ATOM 2498 N N . ASN A 1 165 ? -0.41787 0.15507 -1.24533 1.000 14.14226 185 ASN A N 1
ATOM 2499 C CA . ASN A 1 165 ? -0.14566 1.09985 -2.31651 1.000 14.01205 185 ASN A CA 1
ATOM 2500 C C . ASN A 1 165 ? -0.85899 0.60849 -3.55917 1.000 15.58992 185 ASN A C 1
ATOM 2501 O O . ASN A 1 165 ? -0.74209 -0.56884 -3.90991 1.000 16.14372 185 ASN A O 1
ATOM 2512 N N . ILE A 1 166 ? -1.62122 1.49469 -4.19306 1.000 14.06131 186 ILE A N 1
ATOM 2513 C CA . ILE A 1 166 ? -2.29802 1.22471 -5.45912 1.000 13.10793 186 ILE A CA 1
ATOM 2514 C C . ILE A 1 166 ? -1.64647 2.09814 -6.50585 1.000 13.81767 186 ILE A C 1
ATOM 2515 O O . ILE A 1 166 ? -1.58708 3.32085 -6.33944 1.000 14.13874 186 ILE A O 1
ATOM 2532 N N . ASN A 1 167 ? -1.16283 1.49685 -7.59514 1.000 15.21162 187 ASN A N 1
ATOM 2533 C CA . ASN A 1 167 ? -0.52984 2.23405 -8.68219 1.000 14.30674 187 ASN A CA 1
ATOM 2534 C C . ASN A 1 167 ? -1.30873 1.95238 -9.95592 1.000 16.16173 187 ASN A C 1
ATOM 2535 O O . ASN A 1 167 ? -1.39248 0.80205 -10.38948 1.000 16.51256 187 ASN A O 1
ATOM 2546 N N . VAL A 1 168 ? -1.86275 2.99709 -10.56230 1.000 17.02832 188 VAL A N 1
ATOM 2547 C CA . VAL A 1 168 ? -2.68187 2.88218 -11.76342 1.000 15.13476 188 VAL A CA 1
ATOM 2548 C C . VAL A 1 168 ? -1.99772 3.67938 -12.86170 1.000 17.54217 188 VAL A C 1
ATOM 2549 O O . VAL A 1 168 ? -1.78755 4.89215 -12.71271 1.000 18.57551 188 VAL A O 1
ATOM 2562 N N . GLN A 1 169 ? -1.62595 3.01024 -13.95260 1.000 17.38649 189 GLN A N 1
ATOM 2563 C CA . GLN A 1 169 ? -1.00436 3.72188 -15.06048 1.000 16.84339 189 GLN A CA 1
ATOM 2564 C C . GLN A 1 169 ? -1.14900 2.89773 -16.32527 1.000 19.15375 189 GLN A C 1
ATOM 2565 O O . GLN A 1 169 ? -1.01254 1.67410 -16.29907 1.000 19.25311 189 GLN A O 1
ATOM 2579 N N A ASN A 1 170 ? -1.48683 3.54938 -17.43550 0.487 20.52609 190 ASN A N 1
ATOM 2580 N N B ASN A 1 170 ? -1.34193 3.61439 -17.41822 0.513 20.41029 190 ASN A N 1
ATOM 2581 C CA A ASN A 1 170 ? -1.47227 2.91431 -18.76574 0.487 21.57982 190 ASN A CA 1
ATOM 2582 C CA B ASN A 1 170 ? -1.82082 3.01030 -18.64398 0.513 22.72312 190 ASN A CA 1
ATOM 2583 C C A ASN A 1 170 ? -2.24171 1.58694 -18.83691 0.487 19.24760 190 ASN A C 1
ATOM 2584 C C B ASN A 1 170 ? -2.99337 2.12274 -18.23182 0.513 16.95920 190 ASN A C 1
ATOM 2585 O O A ASN A 1 170 ? -1.77349 0.59936 -19.40961 0.487 23.74054 190 ASN A O 1
ATOM 2586 O O B ASN A 1 170 ? -3.71138 2.40720 -17.27013 0.513 16.88242 190 ASN A O 1
ATOM 2607 N N A SER A 1 171 ? -3.46291 1.58892 -18.31035 0.427 16.72519 191 SER A N 1
ATOM 2608 N N B SER A 1 171 ? -3.20944 1.02108 -18.92306 0.573 17.71391 191 SER A N 1
ATOM 2609 C CA A SER A 1 171 ? -4.42278 0.48377 -18.40929 0.427 18.74544 191 SER A CA 1
ATOM 2610 C CA B SER A 1 171 ? -4.34980 0.17346 -18.62340 0.573 18.44683 191 SER A CA 1
ATOM 2611 C C A SER A 1 171 ? -4.06811 -0.73348 -17.55294 0.427 17.66467 191 SER A C 1
ATOM 2612 C C B SER A 1 171 ? -4.03548 -0.87435 -17.56800 0.573 17.60789 191 SER A C 1
ATOM 2613 O O A SER A 1 171 ? -4.71318 -1.78460 -17.68203 0.427 18.87463 191 SER A O 1
ATOM 2614 O O B SER A 1 171 ? -4.67107 -1.93963 -17.55747 0.573 18.62308 191 SER A O 1
ATOM 2629 N N . LYS A 1 172 ? -3.08899 -0.60826 -16.66122 1.000 17.26536 192 LYS A N 1
ATOM 2630 C CA . LYS A 1 172 ? -2.69605 -1.61857 -15.68526 1.000 17.60930 192 LYS A CA 1
ATOM 2631 C C . LYS A 1 172 ? -2.79624 -1.07020 -14.26684 1.000 17.67005 192 LYS A C 1
ATOM 2632 O O . LYS A 1 172 ? -2.62398 0.12411 -14.03104 1.000 19.38598 192 LYS A O 1
ATOM 2651 N N . LEU A 1 173 ? -3.04474 -1.96756 -13.31751 1.000 16.13640 193 LEU A N 1
ATOM 2652 C CA . LEU A 1 173 ? -3.19144 -1.61414 -11.91259 1.000 15.28965 193 LEU A CA 1
ATOM 2653 C C . LEU A 1 173 ? -2.40275 -2.60120 -11.05802 1.000 15.48154 193 LEU A C 1
ATOM 2654 O O . LEU A 1 173 ? -2.53040 -3.81605 -11.23576 1.000 16.78314 193 LEU A O 1
ATOM 2670 N N . SER A 1 174 ? -1.56374 -2.08423 -10.16678 1.000 14.45677 194 SER A N 1
ATOM 2671 C CA . SER A 1 174 ? -0.75907 -2.90647 -9.27073 1.000 15.69333 194 SER A CA 1
ATOM 2672 C C . SER A 1 174 ? -1.03862 -2.53994 -7.81790 1.000 14.68685 194 SER A C 1
ATOM 2673 O O . SER A 1 174 ? -1.36968 -1.38886 -7.49608 1.000 16.04891 194 SER A O 1
ATOM 2681 N N . ILE A 1 175 ? -0.89799 -3.52505 -6.92968 1.000 15.45661 195 ILE A N 1
ATOM 2682 C CA . ILE A 1 175 ? -1.07964 -3.34613 -5.49180 1.000 13.27525 195 ILE A CA 1
ATOM 2683 C C . ILE A 1 175 ? 0.11537 -3.94063 -4.77248 1.000 15.31077 195 ILE A C 1
ATOM 2684 O O . ILE A 1 175 ? 0.46901 -5.10190 -4.99776 1.000 16.17953 195 ILE A O 1
ATOM 2700 N N . THR A 1 176 ? 0.72148 -3.15024 -3.89765 1.000 14.77307 196 THR A N 1
ATOM 2701 C CA . THR A 1 176 ? 1.76662 -3.62531 -3.01312 1.000 16.54584 196 THR A CA 1
ATOM 2702 C C . THR A 1 176 ? 1.25236 -3.57989 -1.58065 1.000 15.15281 196 THR A C 1
ATOM 2703 O O . THR A 1 176 ? 0.47859 -2.69280 -1.19419 1.000 16.03867 196 THR A O 1
ATOM 2714 N N . VAL A 1 177 ? 1.64352 -4.58423 -0.80621 1.000 14.13933 197 VAL A N 1
ATOM 2715 C CA . VAL A 1 177 ? 1.28527 -4.70331 0.60075 1.000 14.50458 197 VAL A CA 1
ATOM 2716 C C . VAL A 1 177 ? 2.58472 -4.88850 1.36506 1.000 16.31620 197 VAL A C 1
ATOM 2717 O O . VAL A 1 177 ? 3.31398 -5.85134 1.12194 1.000 16.29576 197 VAL A O 1
ATOM 2730 N N . ASP A 1 178 ? 2.87812 -3.97086 2.28564 1.000 16.71684 198 ASP A N 1
ATOM 2731 C CA . ASP A 1 178 ? 4.13718 -3.99104 3.01885 1.000 17.41804 198 ASP A CA 1
ATOM 2732 C C . ASP A 1 178 ? 5.31238 -4.20587 2.07542 1.000 19.20818 198 ASP A C 1
ATOM 2733 O O . ASP A 1 178 ? 6.22356 -4.97987 2.35984 1.000 22.40162 198 ASP A O 1
ATOM 2742 N N . GLY A 1 179 ? 5.28464 -3.51561 0.93601 1.000 20.28461 199 GLY A N 1
ATOM 2743 C CA . GLY A 1 179 ? 6.40551 -3.48744 0.02196 1.000 24.06492 199 GLY A CA 1
ATOM 2744 C C . GLY A 1 179 ? 6.44624 -4.60363 -0.99698 1.000 27.54867 199 GLY A C 1
ATOM 2745 O O . GLY A 1 179 ? 7.28510 -4.55201 -1.90808 1.000 31.53851 199 GLY A O 1
ATOM 2749 N N . THR A 1 180 ? 5.58774 -5.61133 -0.86816 1.000 19.69409 200 THR A N 1
ATOM 2750 C CA . THR A 1 180 ? 5.58574 -6.76993 -1.75576 1.000 20.86302 200 THR A CA 1
ATOM 2751 C C . THR A 1 180 ? 4.44964 -6.61851 -2.75641 1.000 17.22985 200 THR A C 1
ATOM 2752 O O . THR A 1 180 ? 3.30671 -6.36310 -2.37410 1.000 16.34998 200 THR A O 1
ATOM 2763 N N . THR A 1 181 ? 4.75055 -6.81808 -4.03380 1.000 20.60314 201 THR A N 1
ATOM 2764 C CA . THR A 1 181 ? 3.69675 -6.77818 -5.04131 1.000 19.33245 201 THR A CA 1
ATOM 2765 C C . THR A 1 181 ? 2.78103 -7.98682 -4.87118 1.000 19.21629 201 THR A C 1
ATOM 2766 O O . THR A 1 181 ? 3.23402 -9.13302 -4.91300 1.000 23.31912 201 THR A O 1
ATOM 2777 N N . GLU A 1 182 ? 1.50250 -7.73381 -4.62238 1.000 17.41755 202 GLU A N 1
ATOM 2778 C CA . GLU A 1 182 ? 0.52812 -8.80113 -4.46438 1.000 17.08107 202 GLU A CA 1
ATOM 2779 C C . GLU A 1 182 ? -0.45463 -8.86189 -5.62160 1.000 20.30693 202 GLU A C 1
ATOM 2780 O O . GLU A 1 182 ? -1.13429 -9.88071 -5.78945 1.000 21.45692 202 GLU A O 1
ATOM 2792 N N . LEU A 1 183 ? -0.51980 -7.82088 -6.44261 1.000 18.05900 203 LEU A N 1
ATOM 2793 C CA . LEU A 1 183 ? -1.26196 -7.84257 -7.69819 1.000 17.49399 203 LEU A CA 1
ATOM 2794 C C . LEU A 1 183 ? -0.40192 -7.07413 -8.69607 1.000 18.27819 203 LEU A C 1
ATOM 2795 O O . LEU A 1 183 ? -0.19721 -5.86644 -8.52396 1.000 17.80181 203 LEU A O 1
ATOM 2811 N N . ASP A 1 184 ? 0.12004 -7.76157 -9.71991 1.000 20.96313 204 ASP A N 1
ATOM 2812 C CA . ASP A 1 184 ? 1.13464 -7.20325 -10.61820 1.000 19.02621 204 ASP A CA 1
ATOM 2813 C C . ASP A 1 184 ? 0.49601 -6.87299 -11.96308 1.000 22.90137 204 ASP A C 1
ATOM 2814 O O . ASP A 1 184 ? 0.22946 -7.76733 -12.77315 1.000 22.31899 204 ASP A O 1
ATOM 2823 N N . GLU A 1 185 ? 0.25235 -5.58473 -12.18920 1.000 20.04610 205 GLU A N 1
ATOM 2824 C CA . GLU A 1 185 ? -0.22606 -5.07229 -13.47331 1.000 20.05932 205 GLU A CA 1
ATOM 2825 C C . GLU A 1 185 ? -1.44476 -5.84033 -13.98962 1.000 19.90202 205 GLU A C 1
ATOM 2826 O O . GLU A 1 185 ? -1.47632 -6.32712 -15.12071 1.000 21.28418 205 GLU A O 1
ATOM 2838 N N . ALA A 1 186 ? -2.47766 -5.89657 -13.14842 1.000 18.04008 206 ALA A N 1
ATOM 2839 C CA . ALA A 1 186 ? -3.76799 -6.40340 -13.58954 1.000 18.09511 206 ALA A CA 1
ATOM 2840 C C . ALA A 1 186 ? -4.35329 -5.48539 -14.65543 1.000 18.33155 206 ALA A C 1
ATOM 2841 O O . ALA A 1 186 ? -4.22576 -4.26735 -14.59236 1.000 17.63086 206 ALA A O 1
ATOM 2848 N N A ASP A 1 187 ? -5.00746 -6.07957 -15.63077 0.660 17.61348 207 ASP A N 1
ATOM 2849 N N B ASP A 1 187 ? -4.98568 -6.08017 -15.66337 0.340 17.64165 207 ASP A N 1
ATOM 2850 C CA A ASP A 1 187 ? -5.54905 -5.31775 -16.73725 0.660 17.33405 207 ASP A CA 1
ATOM 2851 C CA B ASP A 1 187 ? -5.54987 -5.30822 -16.76494 0.340 17.41696 207 ASP A CA 1
ATOM 2852 C C A ASP A 1 187 ? -6.85031 -4.63710 -16.33675 0.660 17.00441 207 ASP A C 1
ATOM 2853 C C B ASP A 1 187 ? -6.84193 -4.62927 -16.33069 0.340 17.02632 207 ASP A C 1
ATOM 2854 O O A ASP A 1 187 ? -7.74178 -5.27182 -15.76226 0.660 18.46037 207 ASP A O 1
ATOM 2855 O O B ASP A 1 187 ? -7.71745 -5.26184 -15.73053 0.340 18.42226 207 ASP A O 1
ATOM 2872 N N . ILE A 1 188 ? -6.95680 -3.33375 -16.63442 1.000 16.05469 208 ILE A N 1
ATOM 2873 C CA . ILE A 1 188 ? -8.18845 -2.57217 -16.39872 1.000 14.06193 208 ILE A CA 1
ATOM 2874 C C . ILE A 1 188 ? -8.64890 -1.85288 -17.66637 1.000 15.66417 208 ILE A C 1
ATOM 2875 O O . ILE A 1 188 ? -9.37884 -0.85508 -17.60381 1.000 15.58720 208 ILE A O 1
ATOM 2891 N N . SER A 1 189 ? -8.26935 -2.37674 -18.82449 1.000 15.06390 209 SER A N 1
ATOM 2892 C CA . SER A 1 189 ? -8.66600 -1.78047 -20.09784 1.000 15.69738 209 SER A CA 1
ATOM 2893 C C . SER A 1 189 ? -10.18016 -1.71327 -20.26477 1.000 15.65102 209 SER A C 1
ATOM 2894 O O . SER A 1 189 ? -10.67095 -0.90759 -21.06217 1.000 16.05480 209 SER A O 1
ATOM 2902 N N . GLN A 1 190 ? -10.93608 -2.55071 -19.55327 1.000 15.66459 210 GLN A N 1
ATOM 2903 C CA . GLN A 1 190 ? -12.392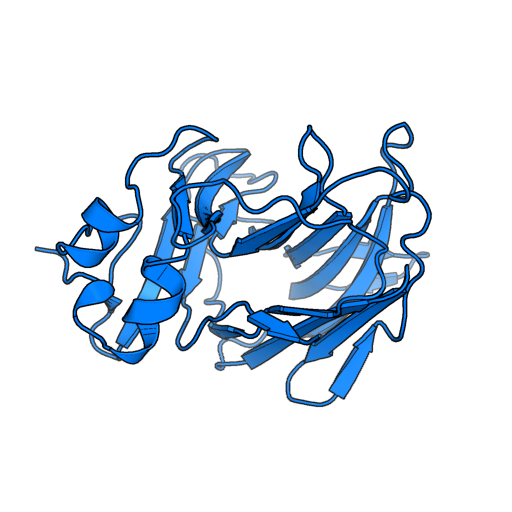16 -2.45030 -19.57729 1.000 15.51579 210 GLN A CA 1
ATOM 2904 C C . GLN A 1 190 ? -12.88385 -1.08055 -19.10024 1.000 14.89866 210 GLN A C 1
ATOM 2905 O O . GLN A 1 190 ? -14.05205 -0.74006 -19.34139 1.000 17.74677 210 GLN A O 1
ATOM 2919 N N . PHE A 1 191 ? -12.01006 -0.27305 -18.49889 1.000 14.82316 211 PHE A N 1
ATOM 2920 C CA . PHE A 1 191 ? -12.32135 1.09985 -18.10084 1.000 15.27636 211 PHE A CA 1
ATOM 2921 C C . PHE A 1 191 ? -11.70907 2.15636 -19.03198 1.000 16.97040 211 PHE A C 1
ATOM 2922 O O . PHE A 1 191 ? -11.64832 3.33912 -18.66148 1.000 17.38922 211 PHE A O 1
ATOM 2939 N N . ASP A 1 192 ? -11.30122 1.77628 -20.24989 1.000 16.08783 212 ASP A N 1
ATOM 2940 C CA . ASP A 1 192 ? -10.90172 2.78067 -21.22509 1.000 17.13967 212 ASP A CA 1
ATOM 2941 C C . ASP A 1 192 ? -12.09434 3.70464 -21.46139 1.000 17.20700 212 ASP A C 1
ATOM 2942 O O . ASP A 1 192 ? -13.23296 3.25836 -21.58288 1.000 25.01107 212 ASP A O 1
ATOM 2951 N N . GLY A 1 193 ? -11.84651 5.00810 -21.54392 1.000 25.00691 213 GLY A N 1
ATOM 2952 C CA . GLY A 1 193 ? -12.96969 5.91133 -21.73940 1.000 24.27497 213 GLY A CA 1
ATOM 2953 C C . GLY A 1 193 ? -13.79863 6.20935 -20.49968 1.000 31.01457 213 GLY A C 1
ATOM 2954 O O . GLY A 1 193 ? -14.75992 6.98833 -20.58276 1.000 28.30279 213 GLY A O 1
ATOM 2958 N N . SER A 1 194 ? -13.47782 5.60915 -19.36678 1.000 18.52198 214 SER A N 1
ATOM 2959 C CA . SER A 1 194 ? -14.03331 6.01451 -18.08466 1.000 18.68743 214 SER A CA 1
ATOM 2960 C C . SER A 1 194 ? -13.07832 6.98673 -17.41323 1.000 16.04974 214 SER A C 1
ATOM 2961 O O . SER A 1 194 ? -11.88669 7.04693 -17.73652 1.000 16.92834 214 SER A O 1
ATOM 2969 N N . THR A 1 195 ? -13.61571 7.76650 -16.47510 1.000 15.97627 215 THR A N 1
ATOM 2970 C CA . THR A 1 195 ? -12.78625 8.52003 -15.54457 1.000 14.82484 215 THR A CA 1
ATOM 2971 C C . THR A 1 195 ? -12.92585 7.92801 -14.14424 1.000 14.86568 215 THR A C 1
ATOM 2972 O O . THR A 1 195 ? -13.88259 7.20558 -13.84070 1.000 14.90406 215 THR A O 1
ATOM 2983 N N . CYS A 1 196 ? -11.94705 8.23859 -13.29764 1.000 14.10475 216 CYS A N 1
ATOM 2984 C CA . CYS A 1 196 ? -11.72366 7.51466 -12.05423 1.000 13.82480 216 CYS A CA 1
ATOM 2985 C C . CYS A 1 196 ? -11.29684 8.44543 -10.92122 1.000 13.67273 216 CYS A C 1
ATOM 2986 O O . CYS A 1 196 ? -10.85301 9.58184 -11.13491 1.000 13.85310 216 CYS A O 1
ATOM 2993 N N . TYR A 1 197 ? -11.41371 7.91449 -9.70586 1.000 12.55049 217 TYR A N 1
ATOM 2994 C CA . TYR A 1 197 ? -10.96048 8.58983 -8.50019 1.000 12.74353 217 TYR A CA 1
ATOM 2995 C C . TYR A 1 197 ? -10.74448 7.54646 -7.40736 1.000 12.20993 217 TYR A C 1
ATOM 2996 O O . TYR A 1 197 ? -11.28155 6.43212 -7.45717 1.000 11.49714 217 TYR A O 1
ATOM 3014 N N . PHE A 1 198 ? -9.93533 7.91091 -6.42082 1.000 11.72061 218 PHE A N 1
ATOM 3015 C CA . PHE A 1 198 ? -9.68507 7.05890 -5.26276 1.000 11.79012 218 PHE A CA 1
ATOM 3016 C C . PHE A 1 198 ? -10.70597 7.32952 -4.15522 1.000 11.33291 218 PHE A C 1
ATOM 3017 O O . PHE A 1 198 ? -11.27060 8.42042 -4.04409 1.000 12.06968 218 PHE A O 1
ATOM 3034 N N . LYS A 1 199 ? -10.92383 6.31886 -3.32398 1.000 11.74266 219 LYS A N 1
ATOM 3035 C CA . LYS A 1 199 ? -11.66402 6.47392 -2.07422 1.000 10.97849 219 LYS A CA 1
ATOM 3036 C C . LYS A 1 199 ? -10.94449 5.70099 -0.98516 1.000 10.82010 219 LYS A C 1
ATOM 3037 O O . LYS A 1 199 ? -10.23229 4.73628 -1.25895 1.000 11.76508 219 LYS A O 1
ATOM 3056 N N . ALA A 1 200 ? -11.17365 6.10013 0.26581 1.000 10.81887 220 ALA A N 1
ATOM 3057 C CA . ALA A 1 200 ? -10.57710 5.42479 1.41178 1.000 11.42169 220 ALA A CA 1
ATOM 3058 C C . ALA A 1 200 ? -11.49807 5.61025 2.60528 1.000 10.51558 220 ALA A C 1
ATOM 3059 O O . ALA A 1 200 ? -11.98783 6.71802 2.85136 1.000 12.27992 220 ALA A O 1
ATOM 3066 N N . GLY A 1 201 ? -11.64642 4.55557 3.40660 1.000 11.19041 221 GLY A N 1
ATOM 3067 C CA . GLY A 1 201 ? -12.41474 4.65008 4.62925 1.000 11.92258 221 GLY A CA 1
ATOM 3068 C C . GLY A 1 201 ? -12.95264 3.31776 5.05924 1.000 12.52895 221 GLY A C 1
ATOM 3069 O O . GLY A 1 201 ? -12.21656 2.33207 5.07822 1.000 12.60695 221 GLY A O 1
ATOM 3073 N N . ALA A 1 202 ? -14.23070 3.30255 5.42240 1.000 12.02674 222 ALA A N 1
ATOM 3074 C CA . ALA A 1 202 ? -14.93238 2.07192 5.77921 1.000 12.64126 222 ALA A CA 1
ATOM 3075 C C . ALA A 1 202 ? -16.25715 2.04187 5.02830 1.000 12.76099 222 ALA A C 1
ATOM 3076 O O . ALA A 1 202 ? -17.11511 2.90705 5.22231 1.000 15.10053 222 ALA A O 1
ATOM 3083 N N . TYR A 1 203 ? -16.43454 1.02440 4.18888 1.000 13.11043 223 TYR A N 1
ATOM 3084 C CA . TYR A 1 203 ? -17.65289 0.81803 3.41462 1.000 13.66410 223 TYR A CA 1
ATOM 3085 C C . TYR A 1 203 ? -18.11783 -0.59668 3.74135 1.000 14.75074 223 TYR A C 1
ATOM 3086 O O . TYR A 1 203 ? -17.40636 -1.56570 3.46317 1.000 14.71389 223 TYR A O 1
ATOM 3097 N N . ASN A 1 204 ? -19.27055 -0.69521 4.40305 1.000 13.92202 224 ASN A N 1
ATOM 3098 C CA . ASN A 1 204 ? -19.72845 -1.92308 5.05059 1.000 14.28461 224 ASN A CA 1
ATOM 3099 C C . ASN A 1 204 ? -20.55988 -2.76025 4.08134 1.000 14.77843 224 ASN A C 1
ATOM 3100 O O . ASN A 1 204 ? -21.68020 -2.38947 3.72771 1.000 16.05414 224 ASN A O 1
ATOM 3111 N N . ASN A 1 205 ? -20.02352 -3.88875 3.66269 1.000 14.83463 225 ASN A N 1
ATOM 3112 C CA . ASN A 1 205 ? -20.63090 -4.69718 2.61280 1.000 14.79054 225 ASN A CA 1
ATOM 3113 C C . ASN A 1 205 ? -21.28126 -5.94810 3.19040 1.000 16.26069 225 ASN A C 1
ATOM 3114 O O . ASN A 1 205 ? -20.60312 -6.77807 3.80184 1.000 16.06261 225 ASN A O 1
ATOM 3125 N N . ASN A 1 206 ? -22.58238 -6.09894 2.95553 1.000 15.32338 226 ASN A N 1
ATOM 3126 C CA . ASN A 1 206 ? -23.31940 -7.31274 3.29112 1.000 18.35159 226 ASN A CA 1
ATOM 3127 C C . ASN A 1 206 ? -23.13788 -7.78840 4.73859 1.000 16.58317 226 ASN A C 1
ATOM 3128 O O . ASN A 1 206 ? -22.86800 -8.96794 4.97308 1.000 19.26125 226 ASN A O 1
ATOM 3139 N N . PRO A 1 207 ? -23.31113 -6.91281 5.72593 1.000 15.16958 227 PRO A N 1
ATOM 3140 C CA . PRO A 1 207 ? -23.27106 -7.38128 7.11543 1.000 16.68225 227 PRO A CA 1
ATOM 3141 C C . PRO A 1 207 ? -24.42792 -8.32573 7.41966 1.000 19.05443 227 PRO A C 1
ATOM 3142 O O . PRO A 1 207 ? -25.50515 -8.24838 6.82105 1.000 19.06145 227 PRO A O 1
ATOM 3153 N N . THR A 1 208 ? -24.20640 -9.21736 8.37928 1.000 18.48136 228 THR A N 1
ATOM 3154 C CA . THR A 1 208 ? -25.30391 -10.03438 8.88010 1.000 20.26295 228 THR A CA 1
ATOM 3155 C C . THR A 1 208 ? -25.99805 -9.42249 10.08758 1.000 21.61834 228 THR A C 1
ATOM 3156 O O . THR A 1 208 ? -27.09203 -9.87252 10.44245 1.000 26.43244 228 THR A O 1
ATOM 3167 N N . ASP A 1 209 ? -25.39131 -8.42552 10.72347 1.000 19.15121 229 ASP A N 1
ATOM 3168 C CA . ASP A 1 209 ? -26.02573 -7.63959 11.77783 1.000 20.80238 229 ASP A CA 1
ATOM 3169 C C . ASP A 1 209 ? -25.99144 -6.20012 11.29339 1.000 18.64341 229 ASP A C 1
ATOM 3170 O O . ASP A 1 209 ? -24.92095 -5.58536 11.25245 1.000 18.41039 229 ASP A O 1
ATOM 3179 N N . THR A 1 210 ? -27.15682 -5.66463 10.92114 1.000 21.47311 230 THR A N 1
ATOM 3180 C CA . THR A 1 210 ? -27.19582 -4.32623 10.34611 1.000 21.56614 230 THR A CA 1
ATOM 3181 C C . THR A 1 210 ? -26.97880 -3.22906 11.37777 1.000 22.34124 230 THR A C 1
ATOM 3182 O O . THR A 1 210 ? -26.85516 -2.06470 10.98551 1.000 22.54478 230 THR A O 1
ATOM 3193 N N . SER A 1 211 ? -26.91028 -3.56210 12.66876 1.000 20.90968 231 SER A N 1
ATOM 3194 C CA . SER A 1 211 ? -26.61179 -2.58973 13.71419 1.000 23.21015 231 SER A CA 1
ATOM 3195 C C . SER A 1 211 ? -25.14901 -2.58589 14.13335 1.000 21.26050 231 SER A C 1
ATOM 3196 O O . SER A 1 211 ? -24.73757 -1.69338 14.89171 1.000 23.91825 231 SER A O 1
ATOM 3204 N N . ALA A 1 212 ? -24.36507 -3.56851 13.70701 1.000 19.27756 232 ALA A N 1
ATOM 3205 C CA . ALA A 1 212 ? -22.96580 -3.61575 14.10210 1.000 18.81003 232 ALA A CA 1
ATOM 3206 C C . ALA A 1 212 ? -22.15953 -2.54885 13.35481 1.000 18.69336 232 ALA 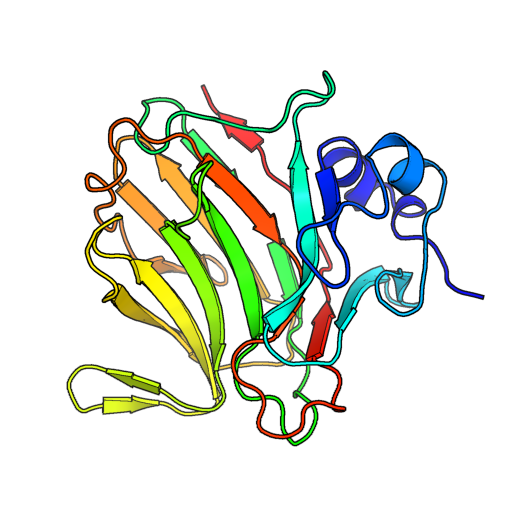A C 1
ATOM 3207 O O . ALA A 1 212 ? -22.49276 -2.15139 12.23230 1.000 17.60051 232 ALA A O 1
ATOM 3214 N N . ASN A 1 213 ? -21.08487 -2.07665 13.99465 1.000 18.27199 233 ASN A N 1
ATOM 3215 C CA . ASN A 1 213 ? -20.22287 -1.04108 13.42540 1.000 17.33506 233 ASN A CA 1
ATOM 3216 C C . ASN A 1 213 ? -18.98806 -1.66290 12.79389 1.000 16.83226 233 ASN A C 1
ATOM 3217 O O . ASN A 1 213 ? -18.23702 -2.37928 13.47129 1.000 18.15351 233 ASN A O 1
ATOM 3228 N N . ALA A 1 214 ? -18.77385 -1.37652 11.50764 1.000 15.51416 234 ALA A N 1
ATOM 3229 C CA . ALA A 1 214 ? -17.49096 -1.57761 10.84531 1.000 14.52183 234 ALA A CA 1
ATOM 3230 C C . ALA A 1 214 ? -16.56136 -0.44796 11.26937 1.000 14.65850 234 ALA A C 1
ATOM 3231 O O . ALA A 1 214 ? -17.01156 0.66717 11.53407 1.000 15.86409 234 ALA A O 1
ATOM 3238 N N . ARG A 1 215 ? -15.26984 -0.74344 11.37393 1.000 13.94593 235 ARG A N 1
ATOM 3239 C CA . ARG A 1 215 ? -14.32745 0.23392 11.92052 1.000 15.37804 235 ARG A CA 1
ATOM 3240 C C . ARG A 1 215 ? -12.94440 0.02375 11.31011 1.000 14.14542 235 ARG A C 1
ATOM 3241 O O . ARG A 1 215 ? -12.40141 -1.08184 11.35999 1.000 14.33694 235 ARG A O 1
ATOM 3262 N N . ILE A 1 216 ? -12.36494 1.08592 10.73637 1.000 13.67779 236 ILE A N 1
ATOM 3263 C CA . ILE A 1 216 ? -11.08285 1.02182 10.03310 1.000 12.00778 236 ILE A CA 1
ATOM 3264 C C . ILE A 1 216 ? -10.24975 2.23494 10.43706 1.000 12.70809 236 ILE A C 1
ATOM 3265 O O . ILE A 1 216 ? -10.78734 3.33878 10.56811 1.000 12.94570 236 ILE A O 1
ATOM 3281 N N . LYS A 1 217 ? -8.94366 2.03843 10.64070 1.000 12.51771 237 LYS A N 1
ATOM 3282 C CA . LYS A 1 217 ? -8.05967 3.11304 11.10630 1.000 14.28521 237 LYS A CA 1
ATOM 3283 C C . LYS A 1 217 ? -6.91256 3.35599 10.13154 1.000 13.08368 237 LYS A C 1
ATOM 3284 O O . LYS A 1 217 ? -6.26409 2.41387 9.67722 1.000 12.97224 237 LYS A O 1
ATOM 3303 N N A MET A 1 218 ? -6.67450 4.63097 9.80082 0.328 13.30589 238 MET A N 1
ATOM 3304 N N B MET A 1 218 ? -6.62652 4.61404 9.83727 0.672 13.30974 238 MET A N 1
ATOM 3305 C CA A MET A 1 218 ? -5.60261 5.05544 8.89660 0.328 13.10018 238 MET A CA 1
ATOM 3306 C CA B MET A 1 218 ? -5.55087 4.94061 8.90999 0.672 13.26336 238 MET A CA 1
ATOM 3307 C C A MET A 1 218 ? -4.55082 5.84586 9.67120 0.328 12.13082 238 MET A C 1
ATOM 3308 C C B MET A 1 218 ? -4.54365 5.84865 9.58758 0.672 12.12544 238 MET A C 1
ATOM 3309 O O A MET A 1 218 ? -4.87403 6.84683 10.31675 0.328 12.69503 238 MET A O 1
ATOM 3310 O O B MET A 1 218 ? -4.90300 6.91182 10.09956 0.672 12.46379 238 MET A O 1
ATOM 3337 N N . TYR A 1 219 ? -3.29114 5.41683 9.58626 1.000 12.76261 239 TYR A N 1
ATOM 3338 C CA . TYR A 1 219 ? -2.20882 6.17413 10.18993 1.000 13.43671 239 TYR A CA 1
ATOM 3339 C C . TYR A 1 219 ? -1.60679 7.18051 9.22739 1.000 13.90688 239 TYR A C 1
ATOM 3340 O O . TYR A 1 219 ? -1.08477 8.20662 9.66424 1.000 14.50222 239 TYR A O 1
ATOM 3359 N N . GLU A 1 220 ? -1.66976 6.88180 7.92924 1.000 13.77566 240 GLU A N 1
ATOM 3360 C CA . GLU A 1 220 ? -1.19509 7.74868 6.86016 1.000 14.31265 240 GLU A CA 1
ATOM 3361 C C . GLU A 1 220 ? -2.12000 7.51543 5.68056 1.000 13.74515 240 GLU A C 1
ATOM 3362 O O . GLU A 1 220 ? -2.59538 6.40678 5.47052 1.000 13.24120 240 GLU A O 1
ATOM 3374 N N . LEU A 1 221 ? -2.35479 8.56371 4.89092 1.000 13.95669 241 LEU A N 1
ATOM 3375 C CA . LEU A 1 221 ? -3.14589 8.42821 3.66868 1.000 13.62091 241 LEU A CA 1
ATOM 3376 C C . LEU A 1 221 ? -2.75498 9.54530 2.72238 1.000 14.39710 241 LEU A C 1
ATOM 3377 O O . LEU A 1 221 ? -2.66064 10.70618 3.13518 1.000 14.77178 241 LEU A O 1
ATOM 3393 N N A GLU A 1 222 ? -2.53564 9.20393 1.45822 0.568 14.76347 242 GLU A N 1
ATOM 3394 N N B GLU A 1 222 ? -2.52713 9.20907 1.45476 0.432 14.77182 242 GLU A N 1
ATOM 3395 C CA A GLU A 1 222 ? -2.27870 10.22109 0.45639 0.568 15.60274 242 GLU A CA 1
ATOM 3396 C CA B GLU A 1 222 ? -2.30877 10.25467 0.46617 0.432 15.59054 242 GLU A CA 1
ATOM 3397 C C A GLU A 1 222 ? -2.69451 9.68169 -0.89771 0.568 15.62112 242 GLU A C 1
ATOM 3398 C C B GLU A 1 222 ? -2.56549 9.71032 -0.92835 0.432 15.73303 242 GLU A C 1
ATOM 3399 O O A GLU A 1 222 ? -2.78349 8.46569 -1.10601 0.568 15.25771 242 GLU A O 1
ATOM 3400 O O B GLU A 1 222 ? -2.38064 8.52209 -1.20312 0.432 15.59399 242 GLU A O 1
ATOM 3423 N N . TRP A 1 223 ? -2.97939 10.59995 -1.80951 1.000 16.13682 243 TRP A N 1
ATOM 3424 C CA . TRP A 1 223 ? -3.16689 10.24520 -3.20580 1.000 16.52260 243 TRP A CA 1
ATOM 3425 C C . TRP A 1 223 ? -2.56693 11.32633 -4.05972 1.000 18.71598 243 TRP A C 1
ATOM 3426 O O . TRP A 1 223 ? -2.76924 12.52848 -3.81087 1.000 20.62410 243 TRP A O 1
ATOM 3447 N N . VAL A 1 224 ? -1.82305 10.90011 -5.07476 1.000 22.63477 244 VAL A N 1
ATOM 3448 C CA . VAL A 1 224 ? -0.99003 11.79702 -5.85833 1.000 26.92074 244 VAL A CA 1
ATOM 3449 C C . VAL A 1 224 ? -1.03820 11.40823 -7.32937 1.000 27.63424 244 VAL A C 1
ATOM 3450 O O . VAL A 1 224 ? -1.44119 10.29918 -7.70577 1.000 26.74790 244 VAL A O 1
ATOM 3463 N N . ASP A 1 225 ? -0.61903 12.35802 -8.15793 1.000 28.64538 245 ASP A N 1
ATOM 3464 C CA . ASP A 1 225 ? -0.34130 12.15616 -9.57105 1.000 36.77410 245 ASP A CA 1
ATOM 3465 C C . ASP A 1 225 ? 1.16586 12.21492 -9.78367 1.000 37.44070 245 ASP A C 1
ATOM 3466 O O . ASP A 1 225 ? 1.88257 12.94517 -9.09123 1.000 36.59624 245 ASP A O 1
ATOM 3475 N N . HIS A 1 226 ? 1.64536 11.46566 -10.76738 1.000 32.09520 246 HIS A N 1
ATOM 3476 C CA . HIS A 1 226 ? 3.01852 11.59886 -11.23353 1.000 33.41443 246 HIS A CA 1
ATOM 3477 C C . HIS A 1 226 ? 2.97576 11.67298 -12.74304 1.000 39.74178 246 HIS A C 1
ATOM 3478 O O . HIS A 1 226 ? 2.46937 10.75248 -13.39138 1.000 37.82845 246 HIS A O 1
ATOM 3492 N N . HIS A 1 227 ? 3.49450 12.76560 -13.29138 1.000 35.94271 247 HIS A N 1
ATOM 3493 C CA . HIS A 1 227 ? 3.44043 13.02173 -14.72326 1.000 40.27570 247 HIS A CA 1
ATOM 3494 C C . HIS A 1 227 ? 4.73828 12.64119 -15.42483 1.000 57.53174 247 HIS A C 1
ATOM 3495 O O . HIS A 1 227 ? 5.72981 12.30901 -14.77801 1.000 62.95024 247 HIS A O 1
#

Solvent-accessible surface area: 9643 Å² total; per-residue (Å²): 224,85,68,8,0,22,88,43,101,58,0,61,109,4,0,28,51,0,22,0,16,56,54,59,79,93,30,51,0,105,24,102,58,1,71,128,35,59,30,20,54,32,1,47,13,24,119,78,65,13,0,7,0,37,3,36,13,56,56,43,34,0,0,0,14,8,16,71,104,87,53,94,90,0,54,22,78,1,20,14,86,43,9,9,15,1,21,1,49,1,5,4,15,117,18,85,136,15,6,53,24,0,0,0,3,2,0,28,4,62,106,112,2,25,0,0,35,0,0,17,4,38,56,32,85,40,144,73,99,78,25,114,65,10,0,0,1,7,11,44,60,10,81,148,59,102,79,31,82,63,39,55,7,35,75,28,50,78,68,114,4,59,0,35,0,55,2,70,78,27,71,0,22,0,35,7,89,70,76,70,65,25,111,105,22,67,0,48,58,0,87,84,17,52,0,19,2,10,0,0,0,39,0,17,114,15,107,64,83,91,8,50,0,76,0,41,0,47,58,6,88,6,35,62,107,191

Organism: NCBI:txid179392

B-factor: mean 21.74, std 8.76, range [10.52, 102.98]

Foldseek 3Di:
DFWALLVDVLCLVQLLFWFWDWFARDTPGHSVRSNVTDDDPQFGADPVGWTKGKDFAAQTFTKIWTHDNVRHGAWAFQQAAKKKKKKFWKFFDDFDAQFAKKFFKFKAWPDDGTQKTWMFGQWDAAPRDIDGGFIKIWGAPAPPGRHTHMFTQGRHDRDTKMWMWMGHHQFIWIDINRHTRRGGDGNCNRGVTTIIMMGHIGGHRTRDRGTMGMMITNHIDMDIDD

Nearest PDB structures (foldseek):
  7o6h-assembly1_A  TM=1.004E+00  e=4.495E-45  Paradendryphiella salina
  6ywf-assembly1_A  TM=1.004E+00  e=1.860E-44  Paradendryphiella salina
  8pdt-assembly1_A  TM=9.729E-01  e=6.427E-28  Paradendryphiella salina
  8r43-assembly1_A  TM=9.711E-01  e=9.789E-28  Paradendryphiella salina
  8qli-assembly1_A  TM=9.649E-01  e=8.812E-28  Paradendryphiella salina

Secondary structure (DSSP, 8-state):
-PBPGGGSGGGHHHHHTEEEE-SSSSEEE-HHHHHTT--BTTEEE-TTS-EEEEEESTT-EEEEEEB-TTSPBP-EETT-SSEEEEEEEEE-PPPPTT--EEEEEEEEESSS-EEEEEEEEEEEEETTEEEEEEEEEEEEEETTEEEEEEEEEEE--SS-EEEEEEEETTEEEEEETTEEEEEEEE-GGGTT-EEEEEEEEEE-S-SSTTSEEEEEEEEEEEEEE-

Radius of gyration: 16.35 Å; Cα contacts (8 Å, |Δi|>4): 659; chains: 1; bounding box: 34×47×44 Å